Protein AF-A0A256W6Q4-F1 (afdb_monomer_lite)

Structure (mmCIF, N/CA/C/O backbone):
data_AF-A0A256W6Q4-F1
#
_entry.id   AF-A0A256W6Q4-F1
#
loop_
_atom_site.group_PDB
_atom_site.id
_atom_site.type_symbol
_atom_site.label_atom_id
_atom_site.label_alt_id
_atom_site.label_comp_id
_atom_site.label_asym_id
_atom_site.label_entity_id
_atom_site.label_seq_id
_atom_site.pdbx_PDB_ins_code
_atom_site.Cartn_x
_atom_site.Cartn_y
_atom_site.Cartn_z
_atom_site.occupancy
_atom_site.B_iso_or_equiv
_atom_site.auth_seq_id
_atom_site.auth_comp_id
_atom_site.auth_asym_id
_atom_site.auth_atom_id
_atom_site.pdbx_PDB_model_num
ATOM 1 N N . MET A 1 1 ? 0.630 -28.861 -7.690 1.00 37.53 1 MET A N 1
ATOM 2 C CA . MET A 1 1 ? 0.634 -28.560 -9.133 1.00 37.53 1 MET A CA 1
ATOM 3 C C . MET A 1 1 ? 1.502 -27.329 -9.282 1.00 37.53 1 MET A C 1
ATOM 5 O O . MET A 1 1 ? 1.077 -26.251 -8.895 1.00 37.53 1 MET A O 1
ATOM 9 N N . GLN A 1 2 ? 2.770 -27.535 -9.624 1.00 38.78 2 GLN A N 1
ATOM 10 C CA . GLN A 1 2 ? 3.720 -26.453 -9.852 1.00 38.78 2 GLN A CA 1
ATOM 11 C C . GLN A 1 2 ? 3.328 -25.878 -11.214 1.00 38.78 2 GLN A C 1
ATOM 13 O O . GLN A 1 2 ? 3.394 -26.596 -12.206 1.00 38.78 2 GLN A O 1
ATOM 18 N N . LEU A 1 3 ? 2.742 -24.679 -11.232 1.00 41.62 3 LEU A N 1
ATOM 19 C CA . LEU A 1 3 ? 2.486 -23.980 -12.487 1.00 41.62 3 LEU A CA 1
ATOM 20 C C . LEU A 1 3 ? 3.856 -23.676 -13.092 1.00 41.62 3 LEU A C 1
ATOM 22 O O . LEU A 1 3 ? 4.603 -22.880 -12.527 1.00 41.62 3 LEU A O 1
ATOM 26 N N . GLU A 1 4 ? 4.200 -24.356 -14.183 1.00 45.88 4 GLU A N 1
ATOM 27 C CA . GLU A 1 4 ? 5.275 -23.905 -15.060 1.00 45.88 4 GLU A CA 1
ATOM 28 C C . GLU A 1 4 ? 4.905 -22.492 -15.527 1.00 45.88 4 GLU A C 1
ATOM 30 O O . GLU A 1 4 ? 3.799 -22.258 -16.027 1.00 45.88 4 GLU A O 1
ATOM 35 N N . LEU A 1 5 ? 5.789 -21.531 -15.252 1.00 54.66 5 LEU A N 1
ATOM 36 C CA . LEU A 1 5 ? 5.683 -20.187 -15.808 1.00 54.66 5 LEU A CA 1
ATOM 37 C C . LEU A 1 5 ? 5.733 -20.320 -17.339 1.00 54.66 5 LEU A C 1
ATOM 39 O O . LEU A 1 5 ? 6.483 -21.159 -17.833 1.00 54.66 5 LEU A O 1
ATOM 43 N N . PRO A 1 6 ? 4.941 -19.550 -18.099 1.00 55.56 6 PRO A N 1
ATOM 44 C CA . PRO A 1 6 ? 5.004 -19.609 -19.554 1.00 55.56 6 PRO A CA 1
ATOM 45 C C . PRO A 1 6 ? 6.428 -19.271 -20.025 1.00 55.56 6 PRO A C 1
ATOM 47 O O . PRO A 1 6 ? 6.973 -18.249 -19.615 1.00 55.56 6 PRO A O 1
ATOM 50 N N . ASP A 1 7 ? 7.003 -20.111 -20.891 1.00 60.41 7 ASP A N 1
ATOM 51 C CA . ASP A 1 7 ? 8.391 -20.049 -21.399 1.00 60.41 7 ASP A CA 1
ATOM 52 C C . ASP A 1 7 ? 8.753 -18.764 -22.193 1.00 60.41 7 ASP A C 1
ATOM 54 O O . ASP A 1 7 ? 9.886 -18.611 -22.643 1.00 60.41 7 ASP A O 1
ATOM 58 N N . ASP A 1 8 ? 7.829 -17.809 -22.340 1.00 77.50 8 ASP A N 1
ATOM 59 C CA . ASP A 1 8 ? 7.952 -16.634 -23.218 1.00 77.50 8 ASP A CA 1
ATOM 60 C C . ASP A 1 8 ? 8.136 -15.301 -22.455 1.00 77.50 8 ASP A C 1
ATOM 62 O O . ASP A 1 8 ? 7.646 -14.253 -22.889 1.00 77.50 8 ASP A O 1
ATOM 66 N N . ARG A 1 9 ? 8.813 -15.300 -21.296 1.00 89.31 9 ARG A N 1
ATOM 67 C CA . ARG A 1 9 ? 9.057 -14.061 -20.525 1.00 89.31 9 ARG A CA 1
ATOM 68 C C . ARG A 1 9 ? 10.325 -13.324 -20.956 1.00 89.31 9 ARG A C 1
ATOM 70 O O . ARG A 1 9 ? 11.353 -13.930 -21.252 1.00 89.31 9 ARG A O 1
ATOM 77 N N . ILE A 1 10 ? 10.277 -11.990 -20.934 1.00 94.25 10 ILE A N 1
ATOM 78 C CA . ILE A 1 10 ? 11.461 -11.141 -21.139 1.00 94.25 10 ILE A CA 1
ATOM 79 C C . ILE A 1 10 ? 12.160 -10.939 -19.796 1.00 94.25 10 ILE A C 1
ATOM 81 O O . ILE A 1 10 ? 11.575 -10.383 -18.871 1.00 94.25 10 ILE A O 1
ATOM 85 N N . ILE A 1 11 ? 13.425 -11.338 -19.698 1.00 94.19 11 ILE A N 1
ATOM 86 C CA . ILE A 1 11 ? 14.182 -11.261 -18.446 1.00 94.19 11 ILE A CA 1
ATOM 87 C C . ILE A 1 11 ? 15.077 -10.016 -18.438 1.00 94.19 11 ILE A C 1
ATOM 89 O O . ILE A 1 11 ? 15.972 -9.869 -19.272 1.00 94.19 11 ILE A O 1
ATOM 93 N N . PHE A 1 12 ? 14.872 -9.154 -17.445 1.00 95.56 12 PHE A N 1
ATOM 94 C CA . PHE A 1 12 ? 15.748 -8.052 -17.067 1.00 95.56 12 PHE A CA 1
ATOM 95 C C . PHE A 1 12 ? 16.384 -8.375 -15.717 1.00 95.56 12 PHE A C 1
ATOM 97 O O . PHE A 1 12 ? 15.774 -8.216 -14.660 1.00 95.56 12 PHE A O 1
ATOM 104 N N . THR A 1 13 ? 17.619 -8.858 -15.751 1.00 93.00 13 THR A N 1
ATOM 105 C CA . THR A 1 13 ? 18.352 -9.225 -14.541 1.00 93.00 13 THR A CA 1
ATOM 106 C C . THR A 1 13 ? 19.850 -9.061 -14.754 1.00 93.00 13 THR A C 1
ATOM 108 O O . THR A 1 13 ? 20.311 -8.875 -15.884 1.00 93.00 13 THR A O 1
ATOM 111 N N . SER A 1 14 ? 20.622 -9.148 -13.678 1.00 87.56 14 SER A N 1
ATOM 112 C CA . SER A 1 14 ? 22.078 -9.196 -13.738 1.00 87.56 14 SER A CA 1
ATOM 113 C C . SER A 1 14 ? 22.606 -10.499 -13.145 1.00 87.56 14 SER A C 1
ATOM 115 O O . SER A 1 14 ? 22.128 -10.978 -12.120 1.00 87.56 14 SER A O 1
ATOM 117 N N . ILE A 1 15 ? 23.604 -11.079 -13.816 1.00 79.00 15 ILE A N 1
ATOM 118 C CA . ILE A 1 15 ? 24.309 -12.280 -13.343 1.00 79.00 15 ILE A CA 1
ATOM 119 C C . ILE A 1 15 ? 25.430 -11.873 -12.373 1.00 79.00 15 ILE A C 1
ATOM 121 O O . ILE A 1 15 ? 25.593 -12.496 -11.330 1.00 79.00 15 ILE A O 1
ATOM 125 N N . ASP A 1 16 ? 26.141 -10.779 -12.684 1.00 69.81 16 ASP A N 1
ATOM 126 C CA . ASP A 1 16 ? 27.283 -10.272 -11.921 1.00 69.81 16 ASP A CA 1
ATOM 127 C C . ASP A 1 16 ? 27.155 -8.757 -11.674 1.00 69.81 16 ASP A C 1
ATOM 129 O O . ASP A 1 16 ? 27.337 -7.939 -12.577 1.00 69.81 16 ASP A O 1
ATOM 133 N N . GLY A 1 17 ? 26.868 -8.372 -10.427 1.00 68.50 17 GLY A N 1
ATOM 134 C CA . GLY A 1 17 ? 26.772 -6.969 -9.996 1.00 68.50 17 GLY A CA 1
ATOM 135 C C . GLY A 1 17 ? 25.400 -6.322 -10.237 1.00 68.50 17 GLY A C 1
ATOM 136 O O . GLY A 1 17 ? 24.571 -6.878 -10.946 1.00 68.50 17 GLY A O 1
ATOM 137 N N . PRO A 1 18 ? 25.097 -5.177 -9.602 1.00 79.75 18 PRO A N 1
ATOM 138 C CA . PRO A 1 18 ? 23.789 -4.540 -9.729 1.00 79.75 18 PRO A CA 1
ATOM 139 C C . PRO A 1 18 ? 23.635 -3.787 -11.056 1.00 79.75 18 PRO A C 1
ATOM 141 O O . PRO A 1 18 ? 24.588 -3.189 -11.553 1.00 79.75 18 PRO A O 1
ATOM 144 N N . TRP A 1 19 ? 22.414 -3.759 -11.590 1.00 93.00 19 TRP A N 1
ATOM 145 C CA . TRP A 1 19 ? 22.022 -2.874 -12.691 1.00 93.00 19 TRP A CA 1
ATOM 146 C C . TRP A 1 19 ? 21.046 -1.791 -12.201 1.00 93.00 19 TRP A C 1
ATOM 148 O O . TRP A 1 19 ? 20.404 -1.947 -11.161 1.00 93.00 19 TRP A O 1
ATOM 158 N N . ASN A 1 20 ? 20.936 -0.684 -12.943 1.00 90.69 20 ASN A N 1
ATOM 159 C CA . ASN A 1 20 ? 20.223 0.532 -12.514 1.00 90.69 20 ASN A CA 1
ATOM 160 C C . ASN A 1 20 ? 18.725 0.558 -12.879 1.00 90.69 20 ASN A C 1
ATOM 162 O O . ASN A 1 20 ? 18.122 1.632 -12.939 1.00 90.69 20 ASN A O 1
ATOM 166 N N . GLY A 1 21 ? 18.112 -0.600 -13.119 1.00 95.00 21 GLY A N 1
ATOM 167 C CA . GLY A 1 21 ? 16.697 -0.679 -13.477 1.00 95.00 21 GLY A CA 1
ATOM 168 C C . GLY A 1 21 ? 16.366 -0.047 -14.836 1.00 95.00 21 GLY A C 1
ATOM 169 O O . GLY A 1 21 ? 17.238 0.343 -15.616 1.00 95.00 21 GLY A O 1
ATOM 170 N N . ILE A 1 22 ? 15.071 0.050 -15.119 1.00 96.62 22 ILE A N 1
ATOM 171 C CA . ILE A 1 22 ? 14.492 0.646 -16.324 1.00 96.62 22 ILE A CA 1
ATOM 172 C C . ILE A 1 22 ? 13.987 2.048 -15.979 1.00 96.62 22 ILE A C 1
ATOM 174 O O . ILE A 1 22 ? 13.337 2.254 -14.952 1.00 96.62 22 ILE A O 1
ATOM 178 N N . ARG A 1 23 ? 14.267 3.029 -16.840 1.00 94.38 23 ARG A N 1
ATOM 179 C CA . ARG A 1 23 ? 13.889 4.430 -16.624 1.00 94.38 23 ARG A CA 1
ATOM 180 C C . ARG A 1 23 ? 12.964 4.927 -17.731 1.00 94.38 23 ARG A C 1
ATOM 182 O O . ARG A 1 23 ? 13.352 4.962 -18.892 1.00 94.38 23 ARG A O 1
ATOM 189 N N . PHE A 1 24 ? 11.783 5.379 -17.328 1.00 94.31 24 PHE A N 1
ATOM 190 C CA . PHE A 1 24 ? 10.859 6.183 -18.120 1.00 94.31 24 PHE A CA 1
ATOM 191 C C . PHE A 1 24 ? 10.855 7.586 -17.527 1.00 94.31 24 PHE A C 1
ATOM 193 O O . PHE A 1 24 ? 10.133 7.870 -16.575 1.00 94.31 24 PHE A O 1
ATOM 200 N N . ASP A 1 25 ? 11.723 8.448 -18.037 1.00 90.50 25 ASP A N 1
ATOM 201 C CA . ASP A 1 25 ? 11.854 9.814 -17.546 1.00 90.50 25 ASP A CA 1
ATOM 202 C C . ASP A 1 25 ? 11.746 10.775 -18.710 1.00 90.50 25 ASP A C 1
ATOM 204 O O . ASP A 1 25 ? 12.436 10.625 -19.720 1.00 90.50 25 ASP A O 1
ATOM 208 N N . PHE A 1 26 ? 10.837 11.726 -18.571 1.00 83.19 26 PHE A N 1
ATOM 209 C CA . PHE A 1 26 ? 10.496 12.626 -19.641 1.00 83.19 26 PHE A CA 1
ATOM 210 C C . PHE A 1 26 ? 10.529 14.086 -19.180 1.00 83.19 26 PHE A C 1
ATOM 212 O O . PHE A 1 26 ? 9.557 14.630 -18.660 1.00 83.19 26 PHE A O 1
ATOM 219 N N . SER A 1 27 ? 11.662 14.749 -19.407 1.00 71.75 27 SER A N 1
ATOM 220 C CA . SER A 1 27 ? 11.865 16.171 -19.093 1.00 71.75 27 SER A CA 1
ATOM 221 C C . SER A 1 27 ? 11.989 17.077 -20.326 1.00 71.7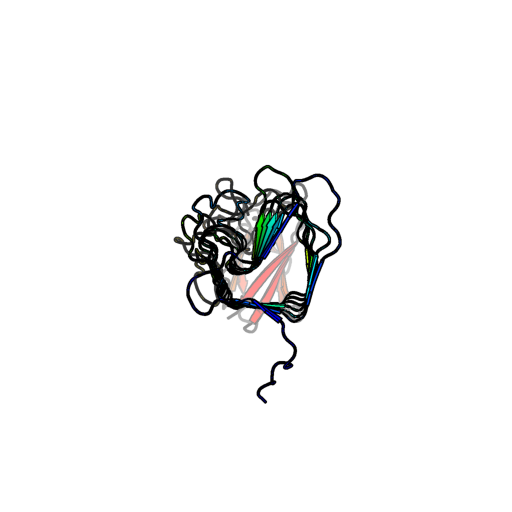5 27 SER A C 1
ATOM 223 O O . SER A 1 27 ? 12.115 18.292 -20.182 1.00 71.75 27 SER A O 1
ATOM 225 N N . ASP A 1 28 ? 11.923 16.515 -21.538 1.00 67.88 28 ASP A N 1
ATOM 226 C CA . ASP A 1 28 ? 12.601 17.106 -22.705 1.00 67.88 28 ASP A CA 1
ATOM 227 C C . ASP A 1 28 ? 11.638 17.717 -23.749 1.00 67.88 28 ASP A C 1
ATOM 229 O O . ASP A 1 28 ? 12.058 18.174 -24.810 1.00 67.88 28 ASP A O 1
ATOM 233 N N . GLY A 1 29 ? 10.329 17.755 -23.469 1.00 66.38 29 GLY A N 1
ATOM 234 C CA . GLY A 1 29 ? 9.344 18.534 -24.239 1.00 66.38 29 GLY A CA 1
ATOM 235 C C . GLY A 1 29 ? 8.779 17.910 -25.530 1.00 66.38 29 GLY A C 1
ATOM 236 O O . GLY A 1 29 ? 7.837 18.467 -26.090 1.00 66.38 29 GLY A O 1
ATOM 237 N N . VAL A 1 30 ? 9.267 16.749 -25.987 1.00 68.19 30 VAL A N 1
ATOM 238 C CA . VAL A 1 30 ? 8.636 15.935 -27.056 1.00 68.19 30 VAL A CA 1
ATOM 239 C C . VAL A 1 30 ? 7.707 14.850 -26.486 1.00 68.19 30 VAL A C 1
ATOM 241 O O . VAL A 1 30 ? 8.232 13.896 -25.933 1.00 68.19 30 VAL A O 1
ATOM 244 N N . PRO A 1 31 ? 6.370 14.913 -26.634 1.00 67.88 31 PRO A N 1
ATOM 245 C CA . PRO A 1 31 ? 5.452 13.973 -25.982 1.00 67.88 31 PRO A CA 1
ATOM 246 C C . PRO A 1 31 ? 5.887 12.505 -26.142 1.00 67.88 31 PRO A C 1
ATOM 248 O O . PRO A 1 31 ? 6.130 12.077 -27.276 1.00 67.88 31 PRO A O 1
ATOM 251 N N . PRO A 1 32 ? 6.019 11.742 -25.042 1.00 72.75 32 PRO A N 1
ATOM 252 C CA . PRO A 1 32 ? 6.477 10.366 -25.121 1.00 72.75 32 PRO A CA 1
ATOM 253 C C . PRO A 1 32 ? 5.491 9.505 -25.912 1.00 72.75 32 PRO A C 1
ATOM 255 O O . PRO A 1 32 ? 4.283 9.732 -25.882 1.00 72.75 32 PRO A O 1
ATOM 258 N N . THR A 1 33 ? 6.001 8.489 -26.605 1.00 82.62 33 THR A N 1
ATOM 259 C CA . THR A 1 33 ? 5.145 7.461 -27.201 1.00 82.62 33 THR A CA 1
ATOM 260 C C . THR A 1 33 ? 4.745 6.432 -26.145 1.00 82.62 33 THR A C 1
ATOM 262 O O . THR A 1 33 ? 5.582 6.095 -25.298 1.00 82.62 33 THR A O 1
ATOM 265 N N . PRO A 1 34 ? 3.526 5.868 -26.223 1.00 91.75 34 PRO A N 1
ATOM 266 C CA . PRO A 1 34 ? 3.103 4.811 -25.317 1.00 91.75 34 PRO A CA 1
ATOM 267 C C . PRO A 1 34 ? 4.095 3.647 -25.266 1.00 91.75 34 PRO A C 1
ATOM 269 O O . PRO A 1 34 ? 4.669 3.264 -26.288 1.00 91.75 34 PRO A O 1
ATOM 272 N N . SER A 1 35 ? 4.300 3.094 -24.075 1.00 94.38 35 SER A N 1
ATOM 273 C CA . SER A 1 35 ? 5.231 1.994 -23.817 1.00 94.38 35 SER A CA 1
ATOM 274 C C . SER A 1 35 ? 4.554 0.889 -23.015 1.00 94.38 35 SER A C 1
ATOM 276 O O . SER A 1 35 ? 3.709 1.164 -22.167 1.00 94.38 35 SER A O 1
ATOM 278 N N . ASN A 1 36 ? 4.945 -0.362 -23.264 1.00 95.69 36 ASN A N 1
ATOM 279 C CA . ASN A 1 36 ? 4.365 -1.530 -22.605 1.00 95.69 36 ASN A CA 1
ATOM 280 C C . ASN A 1 36 ? 5.474 -2.442 -22.078 1.00 95.69 36 ASN A C 1
ATOM 282 O O . ASN A 1 36 ? 6.384 -2.809 -22.822 1.00 95.69 36 ASN A O 1
ATOM 286 N N . LEU A 1 37 ? 5.361 -2.841 -20.816 1.00 97.31 37 LEU A N 1
ATOM 287 C CA . LEU A 1 37 ? 6.131 -3.917 -20.204 1.00 97.31 37 LEU A CA 1
ATOM 288 C C . LEU A 1 37 ? 5.154 -5.032 -19.844 1.00 97.31 37 LEU A C 1
ATOM 290 O O . LEU A 1 37 ? 4.467 -4.938 -18.827 1.00 97.31 37 LEU A O 1
ATOM 294 N N . HIS A 1 38 ? 5.069 -6.048 -20.705 1.00 96.38 38 HIS A N 1
ATOM 295 C CA . HIS A 1 38 ? 4.198 -7.206 -20.521 1.00 96.38 38 HIS A CA 1
ATOM 296 C C . HIS A 1 38 ? 5.017 -8.492 -20.450 1.00 96.38 38 HIS A C 1
ATOM 298 O O . HIS A 1 38 ? 5.926 -8.670 -21.258 1.00 96.38 38 HIS A O 1
ATOM 304 N N . TYR A 1 39 ? 4.662 -9.393 -19.529 1.00 96.25 39 TYR A N 1
ATOM 305 C CA . TYR A 1 39 ? 5.334 -10.688 -19.353 1.00 96.25 39 TYR A CA 1
ATOM 306 C C . TYR A 1 39 ? 6.848 -10.569 -19.106 1.00 96.25 39 TYR A C 1
ATOM 308 O O . TYR A 1 39 ? 7.634 -11.358 -19.627 1.00 96.25 39 TYR A O 1
ATOM 316 N N . CYS A 1 40 ? 7.267 -9.589 -18.303 1.00 97.19 40 CYS A N 1
ATOM 317 C CA . CYS A 1 40 ? 8.674 -9.404 -17.950 1.00 97.19 40 CYS A CA 1
ATOM 318 C C . CYS A 1 40 ? 8.997 -9.958 -16.556 1.00 97.19 40 CYS A C 1
ATOM 320 O O . CYS A 1 40 ? 8.207 -9.775 -15.630 1.00 97.19 40 CYS A O 1
ATOM 322 N N . ASP A 1 41 ? 10.194 -10.519 -16.403 1.00 96.75 41 ASP A N 1
ATOM 323 C CA . ASP A 1 41 ? 10.836 -10.773 -15.110 1.00 96.75 41 ASP A CA 1
ATOM 324 C C . ASP A 1 41 ? 11.867 -9.678 -14.868 1.00 96.75 41 ASP A C 1
ATOM 326 O O . ASP A 1 41 ? 12.792 -9.518 -15.664 1.00 96.75 41 ASP A O 1
ATOM 330 N N . ILE A 1 42 ? 11.707 -8.896 -13.803 1.00 97.75 42 ILE A N 1
ATOM 331 C CA . ILE A 1 42 ? 12.578 -7.755 -13.508 1.00 97.75 42 ILE A CA 1
ATOM 332 C C . ILE A 1 42 ? 13.140 -7.914 -12.102 1.00 97.75 42 ILE A C 1
ATOM 334 O O . ILE A 1 42 ? 12.423 -7.743 -11.112 1.00 97.75 42 ILE A O 1
ATOM 338 N N . SER A 1 43 ? 14.427 -8.243 -12.017 1.00 96.56 43 SER A N 1
ATOM 339 C CA . SER A 1 43 ? 15.052 -8.586 -10.743 1.00 96.56 43 SER A CA 1
ATOM 340 C C . SER A 1 43 ? 16.504 -8.159 -10.610 1.00 96.56 43 SER A C 1
ATOM 342 O O . SER A 1 43 ? 17.177 -7.832 -11.590 1.00 96.56 43 SER A O 1
ATOM 344 N N . ASN A 1 44 ? 17.005 -8.197 -9.374 1.00 95.56 44 ASN A N 1
ATOM 345 C CA . ASN A 1 44 ? 18.405 -7.952 -9.021 1.00 95.56 44 ASN A CA 1
ATOM 346 C C . ASN A 1 44 ? 18.942 -6.558 -9.388 1.00 95.56 44 ASN A C 1
ATOM 348 O O . ASN A 1 44 ? 20.160 -6.351 -9.440 1.00 95.56 44 ASN A O 1
ATOM 352 N N . SER A 1 45 ? 18.071 -5.571 -9.602 1.00 96.06 45 SER A N 1
ATOM 353 C CA . SER A 1 45 ? 18.520 -4.187 -9.739 1.00 96.06 45 SER A CA 1
ATOM 354 C C . SER A 1 45 ? 18.800 -3.577 -8.364 1.00 96.06 45 SER A C 1
ATOM 356 O O . SER A 1 45 ? 18.099 -3.849 -7.384 1.00 96.06 45 SER A O 1
ATOM 358 N N . LYS A 1 46 ? 19.850 -2.753 -8.255 1.00 94.56 46 LYS A N 1
ATOM 359 C CA . LYS A 1 46 ? 20.192 -2.094 -6.983 1.00 94.56 46 LYS A CA 1
ATOM 360 C C . LYS A 1 46 ? 20.634 -0.659 -7.207 1.00 94.56 46 LYS A C 1
ATOM 362 O O . LYS A 1 46 ? 21.630 -0.405 -7.879 1.00 94.56 46 LYS A O 1
ATOM 367 N N . LYS A 1 47 ? 19.912 0.265 -6.580 1.00 94.19 47 LYS A N 1
ATOM 368 C CA . LYS A 1 47 ? 20.143 1.708 -6.620 1.00 94.19 47 LYS A CA 1
ATOM 369 C C . LYS A 1 47 ? 20.582 2.217 -5.256 1.00 94.19 47 LYS A C 1
ATOM 371 O O . LYS A 1 47 ? 19.812 2.188 -4.295 1.00 94.19 47 LYS A O 1
ATOM 376 N N . TYR A 1 48 ? 21.821 2.694 -5.185 1.00 91.75 48 TYR A N 1
ATOM 377 C CA . TYR A 1 48 ? 22.463 3.153 -3.948 1.00 91.75 48 TYR A CA 1
ATOM 378 C C . TYR A 1 48 ? 22.657 4.674 -3.877 1.00 91.75 48 TYR A C 1
ATOM 380 O O . TYR A 1 48 ? 23.431 5.152 -3.048 1.00 91.75 48 TYR A O 1
ATOM 388 N N . GLY A 1 49 ? 21.977 5.444 -4.734 1.00 87.50 49 GLY A N 1
ATOM 389 C CA . GLY A 1 49 ? 21.991 6.903 -4.663 1.00 87.50 49 GLY A CA 1
ATOM 390 C C . GLY A 1 49 ? 21.612 7.405 -3.267 1.00 87.50 49 GLY A C 1
ATOM 391 O O . GLY A 1 49 ? 20.733 6.855 -2.606 1.00 87.50 49 GLY A O 1
ATOM 392 N N . THR A 1 50 ? 22.291 8.454 -2.806 1.00 84.00 50 THR A N 1
ATOM 393 C CA . THR A 1 50 ? 22.169 8.966 -1.429 1.00 84.00 50 THR A CA 1
ATOM 394 C C . THR A 1 50 ? 21.085 10.030 -1.266 1.00 84.00 50 THR A C 1
ATOM 396 O O . THR A 1 50 ? 20.744 10.409 -0.144 1.00 84.00 50 THR A O 1
ATOM 399 N N . ASN A 1 51 ? 20.521 10.529 -2.368 1.00 84.31 51 ASN A N 1
ATOM 400 C CA . ASN A 1 51 ? 19.483 11.549 -2.343 1.00 84.31 51 ASN A CA 1
ATOM 401 C C . ASN A 1 51 ? 18.089 10.906 -2.226 1.00 84.31 51 ASN A C 1
ATOM 403 O O . ASN A 1 51 ? 17.307 10.856 -3.173 1.00 84.31 51 ASN A O 1
ATOM 407 N N . CYS A 1 52 ? 17.788 10.391 -1.035 1.00 76.88 52 CYS A N 1
ATOM 408 C CA . CYS A 1 52 ? 16.576 9.613 -0.757 1.00 76.88 52 CYS A CA 1
ATOM 409 C C . CYS A 1 52 ? 15.318 10.467 -0.503 1.00 76.88 52 CYS A C 1
ATOM 411 O O . CYS A 1 52 ? 14.223 9.924 -0.386 1.00 76.88 52 CYS A O 1
ATOM 413 N N . GLY A 1 53 ? 15.466 11.791 -0.370 1.00 71.94 53 GLY A N 1
ATOM 414 C CA . GLY A 1 53 ? 14.375 12.723 -0.052 1.00 71.94 53 GLY A CA 1
ATOM 415 C C . GLY A 1 53 ? 13.721 13.384 -1.268 1.00 71.94 53 GLY A C 1
ATOM 416 O O . GLY A 1 53 ? 12.874 14.259 -1.098 1.00 71.94 53 GLY A O 1
ATOM 417 N N . SER A 1 54 ? 14.128 13.018 -2.484 1.00 80.06 54 SER A N 1
ATOM 418 C CA . SER A 1 54 ? 13.621 13.615 -3.720 1.00 80.06 54 SER A CA 1
ATOM 419 C C . SER A 1 54 ? 13.396 12.561 -4.813 1.00 80.06 54 SER A C 1
ATOM 421 O O . SER A 1 54 ? 13.856 11.428 -4.659 1.00 80.06 54 SER A O 1
ATOM 423 N N . PRO A 1 55 ? 12.689 12.909 -5.907 1.00 82.44 55 PRO A N 1
ATOM 424 C CA . PRO A 1 55 ? 12.525 12.073 -7.101 1.00 82.44 55 PRO A CA 1
ATOM 425 C C . PRO A 1 55 ? 13.843 11.808 -7.858 1.00 82.44 55 PRO A C 1
ATOM 427 O O . PRO A 1 55 ? 13.994 12.216 -9.007 1.00 82.44 55 PRO A O 1
ATOM 430 N N . ASP A 1 56 ? 14.818 11.150 -7.237 1.00 90.38 56 ASP A N 1
ATOM 431 C CA . ASP A 1 56 ? 16.139 10.894 -7.821 1.00 90.38 56 ASP A CA 1
ATOM 432 C C . ASP A 1 56 ? 16.191 9.513 -8.512 1.00 90.38 56 ASP A C 1
ATOM 434 O O . ASP A 1 56 ? 15.981 8.492 -7.847 1.00 90.38 56 ASP A O 1
ATOM 438 N N . PRO A 1 57 ? 16.459 9.446 -9.833 1.00 91.81 57 PRO A N 1
ATOM 439 C CA . PRO A 1 57 ? 16.547 8.185 -10.572 1.00 91.81 57 PRO A CA 1
ATOM 440 C C . PRO A 1 57 ? 17.673 7.261 -10.105 1.00 91.81 57 PRO A C 1
ATOM 442 O O . PRO A 1 57 ? 17.562 6.055 -10.329 1.00 91.81 57 PRO A O 1
ATOM 445 N N . GLU A 1 58 ? 18.709 7.785 -9.444 1.00 92.75 58 GLU A N 1
ATOM 446 C CA . GLU A 1 58 ? 19.845 6.992 -8.950 1.00 92.75 58 GLU A CA 1
ATOM 447 C C . GLU A 1 58 ? 19.586 6.372 -7.570 1.00 92.75 58 GLU A C 1
ATOM 449 O O . GLU A 1 58 ? 20.306 5.466 -7.142 1.00 92.75 58 GLU A O 1
ATOM 454 N N . SER A 1 59 ? 18.558 6.843 -6.858 1.00 94.50 59 SER A N 1
ATOM 455 C CA . SER A 1 59 ? 18.175 6.332 -5.538 1.00 94.50 59 SER A CA 1
ATOM 456 C C . SER A 1 59 ? 16.819 5.629 -5.536 1.00 94.50 59 SER A C 1
ATOM 458 O O . SER A 1 59 ? 16.567 4.847 -4.628 1.00 94.50 59 SER A O 1
ATOM 460 N N . SER A 1 60 ? 15.948 5.874 -6.520 1.00 95.50 60 SER A N 1
ATOM 461 C CA . SER A 1 60 ? 14.535 5.468 -6.485 1.00 95.50 60 SER A CA 1
ATOM 462 C C . SER A 1 60 ? 14.119 4.588 -7.664 1.00 95.50 60 SER A C 1
ATOM 464 O O . SER A 1 60 ? 14.713 4.648 -8.741 1.00 95.50 60 SER A O 1
ATOM 466 N N . GLY A 1 61 ? 13.053 3.805 -7.479 1.00 96.44 61 GLY A N 1
ATOM 467 C CA . GLY A 1 61 ? 12.502 2.915 -8.499 1.00 96.44 61 GLY A CA 1
ATOM 468 C C . GLY A 1 61 ? 13.510 1.838 -8.845 1.00 96.44 61 GLY A C 1
ATOM 469 O O . GLY A 1 61 ? 14.111 1.910 -9.918 1.00 96.44 61 GLY A O 1
ATOM 470 N N . GLY A 1 62 ? 13.759 0.924 -7.901 1.00 96.06 62 GLY A N 1
ATOM 471 C CA . GLY A 1 62 ? 14.823 -0.072 -8.022 1.00 96.06 62 GLY A CA 1
ATOM 472 C C . GLY A 1 62 ? 14.733 -0.785 -9.362 1.00 96.06 62 GLY A C 1
ATOM 473 O O . GLY A 1 62 ? 15.661 -0.685 -10.164 1.00 96.06 62 GLY A O 1
ATOM 474 N N . ALA A 1 63 ? 13.599 -1.423 -9.652 1.00 97.81 63 ALA A N 1
ATOM 475 C CA . ALA A 1 63 ? 13.331 -2.026 -10.956 1.00 97.81 63 ALA A CA 1
ATOM 476 C C . ALA A 1 63 ? 12.912 -0.996 -12.007 1.00 97.81 63 ALA A C 1
ATOM 478 O O . ALA A 1 63 ? 13.451 -0.998 -13.110 1.00 97.81 63 ALA A O 1
ATOM 479 N N . ILE A 1 64 ? 11.934 -0.142 -11.694 1.00 98.50 64 ILE A N 1
ATOM 480 C CA . ILE A 1 64 ? 11.335 0.781 -12.662 1.00 98.50 64 ILE A CA 1
ATOM 481 C C . ILE A 1 64 ? 11.196 2.171 -12.044 1.00 98.50 64 ILE A C 1
ATOM 483 O O . ILE A 1 64 ? 10.524 2.364 -11.030 1.00 98.50 64 ILE A O 1
ATOM 487 N N . TYR A 1 65 ? 11.791 3.164 -12.695 1.00 97.50 65 TYR A N 1
ATOM 488 C CA . TYR A 1 65 ? 11.627 4.574 -12.362 1.00 97.50 65 TYR A CA 1
ATOM 489 C C . TYR A 1 65 ? 10.775 5.268 -13.422 1.00 97.50 65 TYR A C 1
ATOM 491 O O . TYR A 1 65 ? 11.082 5.179 -14.611 1.00 97.50 65 TYR A O 1
ATOM 499 N N . ILE A 1 66 ? 9.732 5.975 -12.987 1.00 96.69 66 ILE A N 1
ATOM 500 C CA . ILE A 1 66 ? 8.766 6.658 -13.848 1.00 96.69 66 ILE A CA 1
ATOM 501 C C . ILE A 1 66 ? 8.641 8.108 -13.383 1.00 96.69 66 ILE A C 1
ATOM 503 O O . ILE A 1 66 ? 8.247 8.365 -12.243 1.00 96.69 66 ILE A O 1
ATOM 507 N N . ARG A 1 67 ? 8.946 9.062 -14.262 1.00 94.00 67 ARG A N 1
ATOM 508 C CA . ARG A 1 67 ? 8.823 10.497 -13.995 1.00 94.00 67 ARG A CA 1
ATOM 509 C C . ARG A 1 67 ? 8.296 11.229 -15.218 1.00 94.00 67 ARG A C 1
ATOM 511 O O . ARG A 1 67 ? 8.801 11.029 -16.320 1.00 94.00 67 ARG A O 1
ATOM 518 N N . SER A 1 68 ? 7.304 12.096 -15.008 1.00 92.06 68 SER A N 1
ATOM 519 C CA . SER A 1 68 ? 6.656 12.872 -16.073 1.00 92.06 68 SER A CA 1
ATOM 520 C C . SER A 1 68 ? 6.174 12.014 -17.257 1.00 92.06 68 SER A C 1
ATOM 522 O O . SER A 1 68 ? 6.119 12.483 -18.393 1.00 92.06 68 SER A O 1
ATOM 524 N N . PHE A 1 69 ? 5.818 10.751 -17.003 1.00 93.31 69 PHE A N 1
ATOM 525 C CA . PHE A 1 69 ? 5.484 9.761 -18.024 1.00 93.31 69 PHE A CA 1
ATOM 526 C C . PHE A 1 69 ? 4.219 9.001 -17.614 1.00 93.31 69 PHE A C 1
ATOM 528 O O . PHE A 1 69 ? 4.216 8.246 -16.643 1.00 93.31 69 PHE A O 1
ATOM 535 N N . SER A 1 70 ? 3.120 9.216 -18.340 1.00 93.12 70 SER A N 1
ATOM 536 C CA . SER A 1 70 ? 1.822 8.600 -18.018 1.00 93.12 70 SER A CA 1
ATOM 537 C C . SER A 1 70 ? 1.454 7.414 -18.908 1.00 93.12 70 SER A C 1
ATOM 539 O O . SER A 1 70 ? 0.781 6.507 -18.429 1.00 93.12 70 SER A O 1
ATOM 541 N N . ASP A 1 71 ? 1.928 7.374 -20.154 1.00 93.00 71 ASP A N 1
ATOM 542 C CA . ASP A 1 71 ? 1.502 6.376 -21.145 1.00 93.00 71 ASP A CA 1
ATOM 543 C C . ASP A 1 71 ? 2.334 5.083 -21.058 1.00 93.00 71 ASP A C 1
ATOM 545 O O . ASP A 1 71 ? 2.924 4.630 -22.039 1.00 93.00 71 ASP A O 1
ATOM 549 N N . LEU A 1 72 ? 2.427 4.510 -19.854 1.00 96.50 72 LEU A N 1
ATOM 550 C CA . LEU A 1 72 ? 3.122 3.249 -19.581 1.00 96.50 72 LEU A CA 1
ATOM 551 C C . LEU A 1 72 ? 2.154 2.210 -19.013 1.00 96.50 72 LEU A C 1
ATOM 553 O O . LEU A 1 72 ? 1.532 2.439 -17.971 1.00 96.50 72 LEU A O 1
ATOM 557 N N . GLU A 1 73 ? 2.090 1.045 -19.654 1.00 98.31 73 GLU A N 1
ATOM 558 C CA . GLU A 1 73 ? 1.435 -0.146 -19.111 1.00 98.31 73 GLU A CA 1
ATOM 559 C C . GLU A 1 73 ? 2.478 -1.135 -18.578 1.00 98.31 73 GLU A C 1
ATOM 561 O O . GLU A 1 73 ? 3.410 -1.520 -19.282 1.00 98.31 73 GLU A O 1
ATOM 566 N N . ILE A 1 74 ? 2.315 -1.560 -17.326 1.00 98.69 74 ILE A N 1
ATOM 567 C CA . ILE A 1 74 ? 3.100 -2.619 -16.685 1.00 98.69 74 ILE A CA 1
ATOM 568 C C . ILE A 1 74 ? 2.113 -3.716 -16.308 1.00 98.69 74 ILE A C 1
ATOM 570 O O . ILE A 1 74 ? 1.299 -3.522 -15.395 1.00 98.69 74 ILE A O 1
ATOM 574 N N . ARG A 1 75 ? 2.134 -4.839 -17.034 1.00 98.19 75 ARG A N 1
ATOM 575 C CA . ARG A 1 75 ? 1.141 -5.904 -16.858 1.00 98.19 75 ARG A CA 1
ATOM 576 C C . ARG A 1 75 ? 1.741 -7.291 -16.880 1.00 98.19 75 ARG A C 1
ATOM 578 O O . ARG A 1 75 ? 2.581 -7.594 -17.714 1.00 98.19 75 ARG A O 1
ATOM 585 N N . GLU A 1 76 ? 1.238 -8.163 -16.012 1.00 97.88 76 GLU A N 1
ATOM 586 C CA . GLU A 1 76 ? 1.600 -9.590 -16.018 1.00 97.88 76 GLU A CA 1
ATOM 587 C C . GLU A 1 76 ? 3.126 -9.817 -15.898 1.00 97.88 76 GLU A C 1
ATOM 589 O O . GLU A 1 76 ? 3.678 -10.818 -16.360 1.00 97.88 76 GLU A O 1
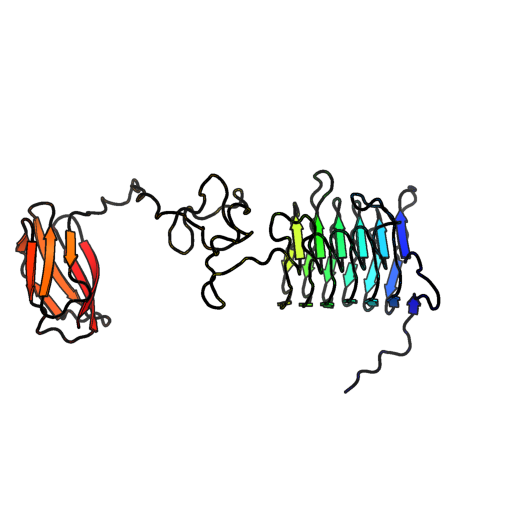ATOM 594 N N . CYS A 1 77 ? 3.812 -8.880 -15.239 1.00 98.44 77 CYS A N 1
ATOM 595 C CA . CYS A 1 77 ? 5.228 -8.947 -14.903 1.00 98.44 77 CYS A CA 1
ATOM 596 C C . CYS A 1 77 ? 5.437 -9.534 -13.505 1.00 98.44 77 CYS A C 1
ATOM 598 O O . CYS A 1 77 ? 4.549 -9.488 -12.647 1.00 98.44 77 CYS A O 1
ATOM 600 N N . ASP A 1 78 ? 6.633 -10.063 -13.280 1.00 98.25 78 ASP A N 1
ATOM 601 C CA . ASP A 1 78 ? 7.134 -10.434 -11.964 1.00 98.25 78 ASP A CA 1
ATOM 602 C C . ASP A 1 78 ? 8.339 -9.556 -11.615 1.00 98.25 78 ASP A C 1
ATOM 604 O O . ASP A 1 78 ? 9.321 -9.497 -12.353 1.00 98.25 78 ASP A O 1
ATOM 608 N N . ILE A 1 79 ? 8.219 -8.783 -10.538 1.00 98.75 79 ILE A N 1
ATOM 609 C CA . ILE A 1 79 ? 9.161 -7.722 -10.177 1.00 98.75 79 ILE A CA 1
ATOM 610 C C . ILE A 1 79 ? 9.641 -7.974 -8.753 1.00 98.75 79 ILE A C 1
ATOM 612 O O . ILE A 1 79 ? 8.909 -7.717 -7.787 1.00 98.75 79 ILE A O 1
ATOM 616 N N . PHE A 1 80 ? 10.870 -8.469 -8.621 1.00 98.19 80 PHE A N 1
ATOM 617 C CA . PHE A 1 80 ? 11.340 -9.014 -7.354 1.00 98.19 80 PHE A CA 1
ATOM 618 C C . PHE A 1 80 ? 12.825 -8.830 -7.069 1.00 98.19 80 PHE A C 1
ATOM 620 O O . PHE A 1 80 ? 13.632 -8.694 -7.980 1.00 98.19 80 PHE A O 1
ATOM 627 N N . GLU A 1 81 ? 13.192 -8.846 -5.785 1.00 97.31 81 GLU A N 1
ATOM 628 C CA . GLU A 1 81 ? 14.589 -8.732 -5.329 1.00 97.31 81 GLU A CA 1
ATOM 629 C C . GLU A 1 81 ? 15.298 -7.460 -5.821 1.00 97.31 81 GLU A C 1
ATOM 631 O O . GLU A 1 81 ? 16.515 -7.430 -6.025 1.00 97.31 81 GLU A O 1
ATOM 636 N N . ASN A 1 82 ? 14.536 -6.378 -5.994 1.00 98.00 82 ASN A N 1
ATOM 637 C CA . ASN A 1 82 ? 15.074 -5.079 -6.374 1.00 98.00 82 ASN A CA 1
ATOM 638 C C . ASN A 1 82 ? 15.253 -4.181 -5.153 1.00 98.00 82 ASN A C 1
ATOM 640 O O . ASN A 1 82 ? 14.500 -4.236 -4.176 1.00 98.00 82 ASN A O 1
ATOM 644 N N . VAL A 1 83 ? 16.280 -3.339 -5.214 1.00 96.94 83 VAL A N 1
ATOM 645 C CA . VAL A 1 83 ? 16.718 -2.506 -4.096 1.00 96.94 83 VAL A CA 1
ATOM 646 C C . VAL A 1 83 ? 16.815 -1.054 -4.539 1.00 96.94 83 VAL A C 1
ATOM 648 O O . VAL A 1 83 ? 17.483 -0.732 -5.521 1.00 96.94 83 VAL A O 1
ATOM 651 N N . ALA A 1 84 ? 16.221 -0.157 -3.759 1.00 96.56 84 ALA A N 1
ATOM 652 C CA . ALA A 1 84 ? 16.373 1.284 -3.904 1.00 96.56 84 ALA A CA 1
ATOM 653 C C . ALA A 1 84 ? 16.635 1.911 -2.530 1.00 96.56 84 ALA A C 1
ATOM 655 O O . ALA A 1 84 ? 15.850 1.722 -1.610 1.00 96.56 84 ALA A O 1
ATOM 656 N N . MET A 1 85 ? 17.717 2.666 -2.342 1.00 94.69 85 MET A N 1
ATOM 657 C CA . MET A 1 85 ? 17.949 3.361 -1.059 1.00 94.69 85 MET A CA 1
ATOM 658 C C . MET A 1 85 ? 16.994 4.546 -0.843 1.00 94.69 85 MET A C 1
ATOM 660 O O . MET A 1 85 ? 16.794 4.999 0.282 1.00 94.69 85 MET A O 1
ATOM 664 N N . GLY A 1 86 ? 16.397 5.049 -1.919 1.00 94.56 86 GLY A N 1
ATOM 665 C CA . GLY A 1 86 ? 15.338 6.044 -1.928 1.00 94.56 86 GLY A CA 1
ATOM 666 C C . GLY A 1 86 ? 13.948 5.413 -1.897 1.00 94.56 86 GLY A C 1
ATOM 667 O O . GLY A 1 86 ? 13.632 4.553 -1.076 1.00 94.56 86 GLY A O 1
ATOM 668 N N . HIS A 1 87 ? 13.076 5.905 -2.768 1.00 94.56 87 HIS A N 1
ATOM 669 C CA . HIS A 1 87 ? 11.659 5.557 -2.813 1.00 94.56 87 HIS A CA 1
ATOM 670 C C . HIS A 1 87 ? 11.368 4.454 -3.834 1.00 94.56 87 HIS A C 1
ATOM 672 O O . HIS A 1 87 ? 11.953 4.461 -4.912 1.00 94.56 87 HIS A O 1
ATOM 678 N N . GLY A 1 88 ? 10.387 3.588 -3.563 1.00 96.56 88 GLY A N 1
ATOM 679 C CA . GLY A 1 88 ? 9.933 2.598 -4.546 1.00 96.56 88 GLY A CA 1
ATOM 680 C C . 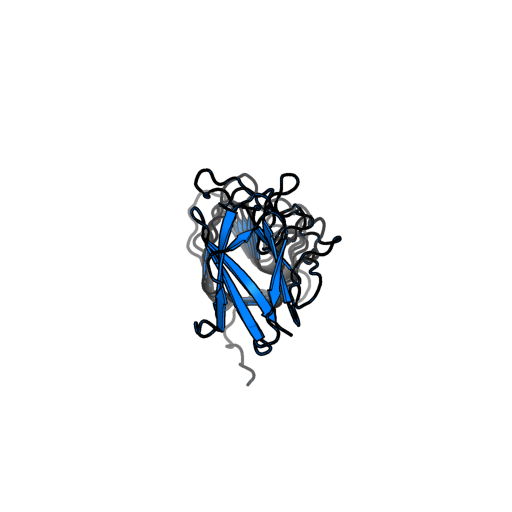GLY A 1 88 ? 10.985 1.520 -4.790 1.00 96.56 88 GLY A C 1
ATOM 681 O O . GLY A 1 88 ? 11.726 1.602 -5.769 1.00 96.56 88 GLY A O 1
ATOM 682 N N . GLY A 1 89 ? 11.067 0.520 -3.912 1.00 97.00 89 GLY A N 1
ATOM 683 C CA . GLY A 1 89 ? 12.051 -0.563 -4.036 1.00 97.00 89 GLY A CA 1
ATOM 684 C C . GLY A 1 89 ? 11.892 -1.331 -5.346 1.00 97.00 89 GLY A C 1
ATOM 685 O O . GLY A 1 89 ? 12.880 -1.626 -6.010 1.00 97.00 89 GLY A O 1
ATOM 686 N N . ALA A 1 90 ? 10.650 -1.541 -5.788 1.00 98.44 90 ALA A N 1
ATOM 687 C CA . ALA A 1 90 ? 10.354 -2.040 -7.125 1.00 98.44 90 ALA A CA 1
ATOM 688 C C . ALA A 1 90 ? 10.106 -0.879 -8.099 1.00 98.44 90 ALA A C 1
ATOM 690 O O . ALA A 1 90 ? 10.874 -0.660 -9.034 1.00 98.44 90 ALA A O 1
ATOM 691 N N . ILE A 1 91 ? 9.039 -0.113 -7.871 1.00 98.75 91 ILE A N 1
ATOM 692 C CA . ILE A 1 91 ? 8.547 0.899 -8.809 1.00 98.75 91 ILE A CA 1
ATOM 693 C C . ILE A 1 91 ? 8.436 2.253 -8.104 1.00 98.75 91 ILE A C 1
ATOM 695 O O . ILE A 1 91 ? 7.855 2.362 -7.023 1.00 98.75 91 ILE A O 1
ATOM 699 N N . ALA A 1 92 ? 8.933 3.310 -8.740 1.00 97.62 92 ALA A N 1
ATOM 700 C CA . ALA A 1 92 ? 8.724 4.687 -8.301 1.00 97.62 92 ALA A CA 1
ATOM 701 C C . ALA A 1 92 ? 8.001 5.501 -9.379 1.00 97.62 92 ALA A C 1
ATOM 703 O O . ALA A 1 92 ? 8.403 5.479 -10.540 1.00 97.62 92 ALA A O 1
ATOM 704 N N . VAL A 1 93 ? 6.946 6.219 -8.984 1.00 96.94 93 VAL A N 1
ATOM 705 C CA . VAL A 1 93 ? 6.075 7.016 -9.860 1.00 96.94 93 VAL A CA 1
ATOM 706 C C . VAL A 1 93 ? 6.047 8.464 -9.380 1.00 96.94 93 VAL A C 1
ATOM 708 O O . VAL A 1 93 ? 5.519 8.759 -8.303 1.00 96.94 93 VAL A O 1
ATOM 711 N N . PHE A 1 94 ? 6.598 9.368 -10.189 1.00 94.00 94 PHE A N 1
ATOM 712 C CA . PHE A 1 94 ? 6.837 10.763 -9.828 1.00 94.00 94 PHE A CA 1
ATOM 713 C C . PHE A 1 94 ? 6.302 11.770 -10.843 1.00 94.00 94 PHE A C 1
ATOM 715 O O . PHE A 1 94 ? 6.169 11.482 -12.029 1.00 94.00 94 PHE A O 1
ATOM 722 N N . ASP A 1 95 ? 6.058 12.982 -10.346 1.00 91.19 95 ASP A N 1
ATOM 723 C CA . ASP A 1 95 ? 5.791 14.204 -11.108 1.00 91.19 95 ASP A CA 1
ATOM 724 C C . ASP A 1 95 ? 4.726 14.034 -12.205 1.00 91.19 95 ASP A C 1
ATOM 726 O O . ASP A 1 95 ? 5.029 14.013 -13.393 1.00 91.19 95 ASP A O 1
ATOM 730 N N . ASN A 1 96 ? 3.453 13.960 -11.803 1.00 91.19 96 ASN A N 1
ATOM 731 C CA . ASN A 1 96 ? 2.294 13.845 -12.704 1.00 91.19 96 ASN A CA 1
ATOM 732 C C . ASN A 1 96 ? 2.314 12.596 -13.610 1.00 91.19 96 ASN A C 1
ATOM 734 O O . ASN A 1 96 ? 1.811 12.633 -14.735 1.00 91.19 96 ASN A O 1
ATOM 738 N N . SER A 1 97 ? 2.862 11.482 -13.123 1.00 93.81 97 SER A N 1
ATOM 739 C CA . SER A 1 97 ? 2.874 10.211 -13.855 1.00 93.81 97 SER A CA 1
ATOM 740 C C . SER A 1 97 ? 1.675 9.341 -13.482 1.00 93.81 97 SER A C 1
ATOM 742 O O . SER A 1 97 ? 1.360 9.162 -12.304 1.00 93.81 97 SER A O 1
ATOM 744 N N . ASN A 1 98 ? 1.002 8.778 -14.486 1.00 95.62 98 ASN A N 1
ATOM 745 C CA . ASN A 1 98 ? -0.225 7.997 -14.303 1.00 95.62 98 ASN A CA 1
ATOM 746 C C . ASN A 1 98 ? -0.199 6.635 -15.029 1.00 95.62 98 ASN A C 1
ATOM 748 O O . ASN A 1 98 ? -1.146 6.335 -15.756 1.00 95.62 98 ASN A O 1
ATOM 752 N N . PRO A 1 99 ? 0.841 5.800 -14.834 1.00 97.81 99 PRO A N 1
ATOM 753 C CA . PRO A 1 99 ? 0.914 4.486 -15.466 1.00 97.81 99 PRO A CA 1
ATOM 754 C C . PRO A 1 99 ? -0.235 3.559 -15.037 1.00 97.81 99 PRO A C 1
ATOM 756 O O . PRO A 1 99 ? -0.823 3.700 -13.952 1.00 97.81 99 PRO A O 1
ATOM 759 N N . LEU A 1 100 ? -0.504 2.553 -15.869 1.00 98.62 100 LEU A N 1
ATOM 760 C CA . LEU A 1 100 ? -1.306 1.388 -15.506 1.00 98.62 100 LEU A CA 1
ATOM 761 C C . LEU A 1 100 ? -0.384 0.296 -14.957 1.00 98.62 100 LEU A C 1
ATOM 763 O O . LEU A 1 100 ? 0.494 -0.189 -15.663 1.00 98.62 100 LEU A O 1
ATOM 767 N N . ILE A 1 101 ? -0.612 -0.117 -13.713 1.00 98.81 101 ILE A N 1
ATOM 768 C CA . ILE A 1 101 ? 0.103 -1.218 -13.059 1.00 98.81 101 ILE A CA 1
ATOM 769 C C . ILE A 1 101 ? -0.931 -2.296 -12.755 1.00 98.81 101 ILE A C 1
ATOM 771 O O . ILE A 1 101 ? -1.727 -2.150 -11.821 1.00 98.81 101 ILE A O 1
ATOM 775 N N . GLU A 1 102 ? -0.980 -3.357 -13.557 1.00 98.81 102 GLU A N 1
ATOM 776 C CA . GLU A 1 102 ? -2.057 -4.344 -13.478 1.00 98.81 102 GLU A CA 1
ATOM 777 C C . GLU A 1 102 ? -1.586 -5.804 -13.519 1.00 98.81 102 GLU A C 1
ATOM 779 O O . GLU A 1 102 ? -0.786 -6.178 -14.363 1.00 98.81 102 GLU A O 1
ATOM 784 N N . LYS A 1 103 ? -2.142 -6.668 -12.656 1.00 98.62 103 LYS A N 1
ATOM 785 C CA . LYS A 1 103 ? -1.877 -8.126 -12.647 1.00 98.62 103 LYS A CA 1
ATOM 786 C C . LYS A 1 103 ? -0.397 -8.514 -12.523 1.00 98.62 103 LYS A C 1
ATOM 788 O O . LYS A 1 103 ? 0.015 -9.556 -13.022 1.00 98.62 103 LYS A O 1
ATOM 793 N N . ASN A 1 104 ? 0.405 -7.697 -11.853 1.00 98.81 104 ASN A N 1
ATOM 794 C CA . ASN A 1 104 ? 1.806 -8.006 -11.591 1.00 98.81 104 ASN A CA 1
ATOM 795 C C . ASN A 1 104 ? 1.973 -8.725 -10.250 1.00 98.81 104 ASN A C 1
ATOM 797 O O . ASN A 1 104 ? 1.193 -8.506 -9.315 1.00 98.81 104 ASN A O 1
ATOM 801 N N . ALA A 1 105 ? 3.031 -9.521 -10.140 1.00 98.75 105 ALA A N 1
ATOM 802 C CA . ALA A 1 105 ? 3.606 -9.910 -8.861 1.00 98.75 105 ALA A CA 1
ATOM 803 C C . ALA A 1 105 ? 4.738 -8.926 -8.524 1.00 98.75 105 ALA A C 1
ATOM 805 O O . ALA A 1 105 ? 5.625 -8.691 -9.337 1.00 98.75 105 ALA A O 1
ATOM 806 N N . ILE A 1 106 ? 4.666 -8.281 -7.358 1.00 98.88 106 ILE A N 1
ATOM 807 C CA . ILE A 1 106 ? 5.673 -7.322 -6.884 1.00 98.88 106 ILE A CA 1
ATOM 808 C C . ILE A 1 106 ? 6.085 -7.761 -5.487 1.00 98.88 106 ILE A C 1
ATOM 810 O O . ILE A 1 106 ? 5.308 -7.596 -4.539 1.00 98.88 106 ILE A O 1
ATOM 814 N N . HIS A 1 107 ? 7.265 -8.358 -5.344 1.00 98.75 107 HIS A N 1
ATOM 815 C CA . HIS A 1 107 ? 7.626 -8.994 -4.081 1.00 98.75 107 HIS A CA 1
ATOM 816 C C . HIS A 1 107 ? 9.106 -8.976 -3.732 1.00 98.75 107 HIS A C 1
ATOM 818 O O . HIS A 1 107 ? 9.953 -8.938 -4.609 1.00 98.75 107 HIS A O 1
ATOM 824 N N . ILE A 1 108 ? 9.431 -9.049 -2.438 1.00 98.50 108 ILE A N 1
ATOM 825 C CA . ILE A 1 108 ? 10.829 -9.108 -1.966 1.00 98.50 108 ILE A CA 1
ATOM 826 C C . ILE A 1 108 ? 11.634 -7.902 -2.492 1.00 98.50 108 ILE A C 1
ATOM 828 O O . ILE A 1 108 ? 12.807 -8.000 -2.830 1.00 98.50 108 ILE A O 1
ATOM 832 N N . ASN A 1 109 ? 10.993 -6.738 -2.616 1.00 98.69 109 ASN A N 1
ATOM 833 C CA . ASN A 1 109 ? 11.676 -5.498 -2.971 1.00 98.69 109 ASN A CA 1
ATOM 834 C C . ASN A 1 109 ? 11.906 -4.652 -1.720 1.00 98.69 109 ASN A C 1
ATOM 836 O O . ASN A 1 109 ? 11.087 -4.659 -0.797 1.00 98.69 109 ASN A O 1
ATOM 840 N N . TYR A 1 110 ? 13.010 -3.910 -1.709 1.00 97.75 110 TYR A N 1
ATOM 841 C CA . TYR A 1 110 ? 13.431 -3.115 -0.561 1.00 97.75 110 TYR A CA 1
ATOM 842 C C . TYR A 1 110 ? 13.601 -1.636 -0.912 1.00 97.75 110 TYR A C 1
ATOM 844 O O . TYR A 1 110 ? 14.306 -1.288 -1.866 1.00 97.75 110 TYR A O 1
ATOM 852 N N . ALA A 1 111 ? 13.003 -0.766 -0.094 1.00 96.12 111 ALA A N 1
ATOM 853 C CA . ALA A 1 111 ? 13.189 0.680 -0.142 1.00 96.12 111 ALA A CA 1
ATOM 854 C C . ALA A 1 111 ? 13.818 1.223 1.154 1.00 96.12 111 ALA A C 1
ATOM 856 O O . ALA A 1 111 ? 13.192 1.179 2.209 1.00 96.12 111 ALA A O 1
ATOM 857 N N . GLY A 1 112 ? 14.983 1.868 1.071 1.00 94.44 112 GLY A N 1
ATOM 858 C CA . GLY A 1 112 ? 15.592 2.595 2.201 1.00 94.44 112 GLY A CA 1
ATOM 859 C C . GLY A 1 112 ? 14.818 3.859 2.619 1.00 94.44 112 GLY A C 1
ATOM 860 O O . GLY A 1 112 ? 15.146 4.527 3.603 1.00 94.44 112 GLY A O 1
ATOM 861 N N . HIS A 1 113 ? 13.767 4.215 1.876 1.00 92.94 113 HIS A N 1
ATOM 862 C CA . HIS A 1 113 ? 12.831 5.270 2.235 1.00 92.94 113 HIS A CA 1
ATOM 863 C C . HIS A 1 113 ? 11.397 4.733 2.352 1.00 92.94 113 HIS A C 1
ATOM 865 O O . HIS A 1 113 ? 11.107 3.979 3.276 1.00 92.94 113 HIS A O 1
ATOM 871 N N . LYS A 1 114 ? 10.480 5.129 1.463 1.00 93.44 114 LYS A N 1
ATOM 872 C CA . LYS A 1 114 ? 9.057 4.748 1.522 1.00 93.44 114 LYS A CA 1
ATOM 873 C C . LYS A 1 114 ? 8.639 3.993 0.270 1.00 93.44 114 LYS A C 1
ATOM 875 O O . LYS A 1 114 ? 9.113 4.331 -0.819 1.00 93.44 114 LYS A O 1
ATOM 880 N N . GLY A 1 115 ? 7.711 3.050 0.416 1.00 95.44 115 GLY A N 1
ATOM 881 C CA . GLY A 1 115 ? 7.204 2.261 -0.707 1.00 95.44 115 GLY A CA 1
ATOM 882 C C . GLY A 1 115 ? 8.147 1.121 -1.064 1.00 95.44 115 GLY A C 1
ATOM 883 O O . GLY A 1 115 ? 8.852 1.230 -2.061 1.00 95.44 115 GLY A O 1
ATOM 884 N N . GLY A 1 116 ? 8.195 0.052 -0.267 1.00 97.06 116 GLY A N 1
ATOM 885 C CA . GLY A 1 116 ? 9.074 -1.096 -0.545 1.00 97.06 116 GLY A CA 1
ATOM 886 C C . GLY A 1 116 ? 8.771 -1.732 -1.901 1.00 97.06 116 GLY A C 1
ATOM 887 O O . GLY A 1 116 ? 9.667 -1.935 -2.713 1.00 97.06 116 GLY A O 1
ATOM 888 N N . GLY A 1 117 ? 7.489 -1.925 -2.209 1.00 98.31 117 GLY A N 1
ATOM 889 C CA . GLY A 1 117 ? 7.039 -2.281 -3.554 1.00 98.31 117 GLY A CA 1
ATOM 890 C C . GLY A 1 117 ? 6.932 -1.054 -4.461 1.00 98.31 117 GLY A C 1
ATOM 891 O O . GLY A 1 117 ? 7.675 -0.905 -5.427 1.00 98.31 117 GLY A O 1
ATOM 892 N N . LEU A 1 118 ? 5.998 -0.157 -4.150 1.00 98.44 118 LEU A N 1
ATOM 893 C CA . LEU A 1 118 ? 5.608 0.970 -4.993 1.00 98.44 118 LEU A CA 1
ATOM 894 C C . LEU A 1 118 ? 5.618 2.286 -4.209 1.00 98.44 118 LEU A C 1
ATOM 896 O O . LEU A 1 118 ? 5.071 2.372 -3.111 1.00 98.44 118 LEU A O 1
ATOM 900 N N . SER A 1 119 ? 6.163 3.341 -4.808 1.00 96.81 119 SER A N 1
ATOM 901 C CA . SER A 1 119 ? 6.075 4.709 -4.289 1.00 96.81 119 SER A CA 1
ATOM 902 C C . SER A 1 119 ? 5.422 5.643 -5.304 1.00 96.81 119 SER A C 1
ATOM 904 O O . SER A 1 119 ? 5.796 5.643 -6.474 1.00 96.81 119 SER A O 1
ATOM 906 N N . ILE A 1 120 ? 4.454 6.444 -4.854 1.00 96.19 120 ILE A N 1
ATOM 907 C CA . ILE A 1 120 ? 3.654 7.356 -5.682 1.00 96.19 120 ILE A CA 1
ATOM 908 C C . ILE A 1 120 ? 3.716 8.751 -5.073 1.00 96.19 120 ILE A C 1
ATOM 910 O O . ILE A 1 120 ? 3.204 8.980 -3.973 1.00 96.19 120 ILE A O 1
ATOM 914 N N . ILE A 1 121 ? 4.342 9.689 -5.780 1.00 92.31 121 ILE A N 1
ATOM 915 C CA . ILE A 1 121 ? 4.610 11.031 -5.254 1.00 92.31 121 ILE A CA 1
ATOM 916 C C . ILE A 1 121 ? 4.327 12.105 -6.320 1.00 92.31 121 ILE A C 1
ATOM 918 O O . ILE A 1 121 ? 4.332 11.834 -7.521 1.00 92.31 121 ILE A O 1
ATOM 922 N N . ASN A 1 122 ? 4.077 13.337 -5.863 1.00 89.94 122 ASN A N 1
ATOM 923 C CA . ASN A 1 122 ? 3.995 14.566 -6.665 1.00 89.94 122 ASN A CA 1
ATOM 924 C C . ASN A 1 122 ? 2.914 14.528 -7.752 1.00 89.94 122 ASN A C 1
ATOM 926 O O . ASN A 1 122 ? 3.211 14.449 -8.941 1.00 89.94 122 ASN A O 1
ATOM 930 N N . ALA A 1 123 ? 1.648 14.609 -7.329 1.00 90.88 123 ALA A N 1
ATOM 931 C CA . ALA A 1 123 ? 0.469 14.654 -8.207 1.00 90.88 123 ALA A CA 1
ATOM 932 C C . ALA A 1 123 ? 0.264 13.421 -9.110 1.00 90.88 123 ALA A C 1
ATOM 934 O O . ALA A 1 123 ? -0.615 13.415 -9.969 1.00 90.88 123 ALA A O 1
ATOM 935 N N . SER A 1 124 ? 1.029 12.355 -8.894 1.00 93.69 124 SER A N 1
ATOM 936 C CA . SER A 1 124 ? 0.883 11.097 -9.618 1.00 93.69 124 SER A CA 1
ATOM 937 C C . SER A 1 124 ? -0.372 10.347 -9.164 1.00 93.69 124 SER A C 1
ATOM 939 O O . SER A 1 124 ? -0.650 10.223 -7.968 1.00 93.69 124 SER A O 1
ATOM 941 N N . SER A 1 125 ? -1.153 9.849 -10.118 1.00 95.06 125 SER A N 1
ATOM 942 C CA . SER A 1 125 ? -2.423 9.155 -9.872 1.00 95.06 125 SER A CA 1
ATOM 943 C C . SER A 1 125 ? -2.549 7.882 -10.726 1.00 95.06 125 SER A C 1
ATOM 945 O O . SER A 1 125 ? -3.511 7.746 -11.485 1.00 95.06 125 SER A O 1
ATOM 947 N N . PRO A 1 126 ? -1.600 6.930 -10.615 1.00 97.56 126 PRO A N 1
ATOM 948 C CA . PRO A 1 126 ? -1.647 5.677 -11.363 1.00 97.56 126 PRO A CA 1
ATOM 949 C C . PRO A 1 126 ? -2.876 4.823 -11.024 1.00 97.56 126 PRO A C 1
ATOM 951 O O . PRO A 1 126 ? -3.487 4.930 -9.952 1.00 97.56 126 PRO A O 1
ATOM 954 N N . SER A 1 127 ? -3.198 3.916 -11.942 1.00 98.38 127 SER A N 1
ATOM 955 C CA . SER A 1 127 ? -4.195 2.864 -11.741 1.00 98.38 127 SER A CA 1
ATOM 956 C C . SER A 1 127 ? -3.491 1.566 -11.353 1.00 98.38 127 SER A C 1
ATOM 958 O O . SER A 1 127 ? -2.761 1.007 -12.164 1.00 98.38 127 SER A O 1
ATOM 960 N N . ILE A 1 128 ? -3.740 1.063 -10.142 1.00 98.75 128 ILE A N 1
ATOM 961 C CA . ILE A 1 128 ? -3.074 -0.118 -9.573 1.00 98.75 128 ILE A CA 1
ATOM 962 C C . ILE A 1 128 ? -4.122 -1.205 -9.350 1.00 98.75 128 ILE A C 1
ATOM 964 O O . ILE A 1 128 ? -4.927 -1.114 -8.418 1.00 98.75 128 ILE A O 1
ATOM 968 N N . LYS A 1 129 ? -4.157 -2.206 -10.233 1.00 98.81 129 LYS A N 1
ATOM 969 C CA . LYS A 1 129 ? -5.274 -3.157 -10.333 1.00 98.81 129 LYS A CA 1
ATOM 970 C C . LYS A 1 129 ? -4.847 -4.618 -10.293 1.00 98.81 129 LYS A C 1
ATOM 972 O O . LYS A 1 129 ? -4.004 -5.034 -11.075 1.00 98.81 129 LYS A O 1
ATOM 977 N N . GLY A 1 130 ? -5.480 -5.432 -9.453 1.00 98.50 130 GLY A N 1
ATOM 978 C CA . GLY A 1 130 ? -5.321 -6.890 -9.537 1.00 98.50 130 GLY A CA 1
ATOM 979 C C . GLY A 1 130 ? -3.894 -7.403 -9.313 1.00 98.50 130 GLY A C 1
ATOM 980 O O . GLY A 1 130 ? -3.579 -8.498 -9.764 1.00 98.50 130 GLY A O 1
ATOM 981 N N . ASN A 1 131 ? -3.013 -6.620 -8.687 1.00 98.88 131 ASN A N 1
ATOM 982 C CA . ASN A 1 131 ? -1.630 -7.011 -8.429 1.00 98.88 131 ASN A CA 1
ATOM 983 C C . ASN A 1 131 ? -1.524 -7.805 -7.122 1.00 98.88 131 ASN A C 1
ATOM 985 O O . ASN A 1 131 ? -2.340 -7.647 -6.208 1.00 98.88 131 ASN A O 1
ATOM 989 N N . ARG A 1 132 ? -0.458 -8.595 -7.001 1.00 98.75 132 ARG A N 1
ATOM 990 C CA . ARG A 1 132 ? -0.046 -9.239 -5.754 1.00 98.75 132 ARG A CA 1
ATOM 991 C C . ARG A 1 132 ? 1.219 -8.553 -5.238 1.00 98.75 132 ARG A C 1
ATOM 993 O O . ARG A 1 132 ? 2.285 -8.733 -5.814 1.00 98.75 132 ARG A O 1
ATOM 1000 N N . LEU A 1 133 ? 1.101 -7.780 -4.159 1.00 98.81 133 LEU A N 1
ATOM 1001 C CA . LEU A 1 133 ? 2.225 -7.101 -3.514 1.00 98.81 133 LEU A CA 1
ATOM 1002 C C . LEU A 1 133 ? 2.536 -7.770 -2.177 1.00 98.81 133 LEU A C 1
ATOM 1004 O O . LEU A 1 133 ? 1.742 -7.666 -1.238 1.00 98.81 133 LEU A O 1
ATOM 1008 N N . TYR A 1 134 ? 3.660 -8.475 -2.075 1.00 98.69 134 TYR A N 1
ATOM 1009 C CA . TYR A 1 134 ? 3.962 -9.237 -0.866 1.00 98.69 134 TYR A CA 1
ATOM 1010 C C . TYR A 1 134 ? 5.431 -9.282 -0.492 1.00 98.69 134 TYR A C 1
ATOM 1012 O O . TYR A 1 134 ? 6.290 -9.225 -1.356 1.00 98.69 134 TYR A O 1
ATOM 1020 N N . GLU A 1 135 ? 5.712 -9.400 0.807 1.00 98.38 135 GLU A N 1
ATOM 1021 C CA . GLU A 1 135 ? 7.085 -9.514 1.326 1.00 98.38 135 GLU A CA 1
ATOM 1022 C C . GLU A 1 135 ? 7.999 -8.364 0.859 1.00 98.38 135 GLU A C 1
ATOM 1024 O O . GLU A 1 135 ? 9.209 -8.521 0.772 1.00 98.38 135 GLU A O 1
ATOM 1029 N N . ASN A 1 136 ? 7.424 -7.198 0.542 1.00 98.69 136 ASN A N 1
ATOM 1030 C CA . ASN A 1 136 ? 8.189 -5.983 0.293 1.00 98.69 136 ASN A CA 1
ATOM 1031 C C . ASN A 1 136 ? 8.446 -5.252 1.610 1.00 98.69 136 ASN A C 1
ATOM 1033 O O . ASN A 1 136 ? 7.612 -5.268 2.523 1.00 98.69 136 ASN A O 1
ATOM 1037 N N . GLU A 1 137 ? 9.578 -4.565 1.672 1.00 97.88 137 GLU A N 1
ATOM 1038 C CA . GLU A 1 137 ? 10.055 -3.907 2.878 1.00 97.88 137 GLU A CA 1
ATOM 1039 C C . GLU A 1 137 ? 10.455 -2.458 2.599 1.00 97.88 137 GLU A C 1
ATOM 1041 O O . GLU A 1 137 ? 11.062 -2.133 1.578 1.00 97.88 137 GLU A O 1
ATOM 1046 N N . SER A 1 138 ? 10.113 -1.567 3.524 1.00 95.56 138 SER A N 1
ATOM 1047 C CA . SER A 1 138 ? 10.564 -0.175 3.505 1.00 95.56 138 SER A CA 1
ATOM 1048 C C . SER A 1 138 ? 11.184 0.218 4.837 1.00 95.56 138 SER A C 1
ATOM 1050 O O . SER A 1 138 ? 10.720 -0.238 5.875 1.00 95.56 138 SER A O 1
ATOM 1052 N N . ASP A 1 139 ? 12.110 1.162 4.868 1.00 93.62 139 ASP A N 1
ATOM 1053 C CA . ASP A 1 139 ? 12.604 1.665 6.151 1.00 93.62 139 ASP A CA 1
ATOM 1054 C C . ASP A 1 139 ? 11.628 2.630 6.833 1.00 93.62 139 ASP A C 1
ATOM 1056 O O . ASP A 1 139 ? 11.510 2.613 8.060 1.00 93.62 139 ASP A O 1
ATOM 1060 N N . LYS A 1 140 ? 10.913 3.450 6.047 1.00 90.94 140 LYS A N 1
ATOM 1061 C CA . LYS A 1 140 ? 10.130 4.601 6.529 1.00 90.94 140 LYS A CA 1
ATOM 1062 C C . LYS A 1 140 ? 8.631 4.560 6.208 1.00 90.94 140 LYS A C 1
ATOM 1064 O O . LYS A 1 140 ? 7.984 5.591 6.032 1.00 90.94 140 LYS A O 1
ATOM 1069 N N . GLY A 1 141 ? 8.073 3.364 6.075 1.00 91.38 141 GLY A N 1
ATOM 1070 C CA . GLY A 1 141 ? 6.638 3.144 5.905 1.00 91.38 141 GLY A CA 1
ATOM 1071 C C . GLY A 1 141 ? 6.161 2.925 4.470 1.00 91.38 141 GLY A C 1
ATOM 1072 O O . GLY A 1 141 ? 6.802 3.292 3.481 1.00 91.38 141 GLY A O 1
ATOM 1073 N N . GLY A 1 142 ? 4.972 2.326 4.373 1.00 93.88 142 GLY A N 1
ATOM 1074 C CA . GLY A 1 142 ? 4.422 1.847 3.111 1.00 93.88 142 GLY A CA 1
ATOM 1075 C C . GLY A 1 142 ? 5.230 0.669 2.581 1.00 93.88 142 GLY A C 1
ATOM 1076 O O . GLY A 1 142 ? 5.735 0.739 1.466 1.00 93.88 142 GLY A O 1
ATOM 1077 N N . GLY A 1 143 ? 5.375 -0.397 3.374 1.00 95.81 143 GLY A N 1
ATOM 1078 C CA . GLY A 1 143 ? 6.165 -1.572 2.984 1.00 95.81 143 GLY A CA 1
ATOM 1079 C C . GLY A 1 143 ? 5.773 -2.112 1.611 1.00 95.81 143 GLY A C 1
ATOM 1080 O O . GLY A 1 143 ? 6.636 -2.367 0.780 1.00 95.81 143 GLY A O 1
ATOM 1081 N N . ALA A 1 144 ? 4.476 -2.154 1.297 1.00 98.12 144 ALA A N 1
ATOM 1082 C CA . ALA A 1 144 ? 4.007 -2.425 -0.060 1.00 98.12 144 ALA A CA 1
ATOM 1083 C C . ALA A 1 144 ? 3.893 -1.143 -0.890 1.00 98.12 144 ALA A C 1
ATOM 1085 O O . ALA A 1 144 ? 4.526 -1.024 -1.934 1.00 98.12 144 ALA A O 1
ATOM 1086 N N . ILE A 1 145 ? 3.054 -0.200 -0.450 1.00 98.31 145 ILE A N 1
ATOM 1087 C CA . ILE A 1 145 ? 2.694 0.991 -1.225 1.00 98.31 145 ILE A CA 1
ATOM 1088 C C . ILE A 1 145 ? 2.827 2.233 -0.352 1.00 98.31 145 ILE A C 1
ATOM 1090 O O . ILE A 1 145 ? 2.211 2.338 0.707 1.00 98.31 145 ILE A O 1
ATOM 1094 N N . PHE A 1 146 ? 3.563 3.220 -0.842 1.00 95.75 146 PHE A N 1
ATOM 1095 C CA . PHE A 1 146 ? 3.542 4.571 -0.308 1.00 95.75 146 PHE A CA 1
ATOM 1096 C C . PHE A 1 146 ? 2.864 5.525 -1.288 1.00 95.75 146 PHE A C 1
ATOM 1098 O O . PHE A 1 146 ? 3.173 5.529 -2.480 1.00 95.75 146 PHE A O 1
ATOM 1105 N N . VAL A 1 147 ? 1.971 6.367 -0.772 1.00 94.62 147 VAL A N 1
ATOM 1106 C CA . VAL A 1 147 ? 1.358 7.470 -1.512 1.00 94.62 147 VAL A CA 1
ATOM 1107 C C . VAL A 1 147 ? 1.554 8.753 -0.727 1.00 94.62 147 VAL A C 1
ATOM 1109 O O . VAL A 1 147 ? 1.086 8.864 0.405 1.00 94.62 147 VAL A O 1
ATOM 1112 N N . GLY A 1 148 ? 2.215 9.734 -1.330 1.00 89.88 148 GLY A N 1
ATOM 1113 C CA . GLY A 1 148 ? 2.538 10.978 -0.647 1.00 89.88 148 GLY A CA 1
ATOM 1114 C C . GLY A 1 148 ? 2.780 12.154 -1.572 1.00 89.88 148 GLY A C 1
ATOM 1115 O O . GLY A 1 148 ? 2.558 12.095 -2.776 1.00 89.88 148 GLY A O 1
ATOM 1116 N N . THR A 1 149 ? 3.254 13.254 -0.998 1.00 79.25 149 THR A N 1
ATOM 1117 C CA . THR A 1 149 ? 3.625 14.461 -1.740 1.00 79.25 149 THR A CA 1
ATOM 1118 C C . THR A 1 149 ? 4.875 15.083 -1.140 1.00 79.25 149 THR A C 1
ATOM 1120 O O . THR A 1 149 ? 5.050 15.064 0.080 1.00 79.25 149 THR A O 1
ATOM 1123 N N . VAL A 1 150 ? 5.716 15.670 -1.990 1.00 63.84 150 VAL A N 1
ATOM 1124 C CA . VAL A 1 150 ? 6.785 16.583 -1.590 1.00 63.84 150 VAL A CA 1
ATOM 1125 C C . VAL A 1 150 ? 6.418 17.943 -2.193 1.00 63.84 150 VAL A C 1
ATOM 1127 O O . VAL A 1 150 ? 6.743 18.226 -3.338 1.00 63.84 150 VAL A O 1
ATOM 1130 N N . GLY A 1 151 ? 5.663 18.774 -1.460 1.00 63.66 151 GLY A N 1
ATOM 1131 C CA . GLY A 1 151 ? 5.317 20.136 -1.916 1.00 63.66 151 GLY A CA 1
ATOM 1132 C C . GLY A 1 151 ? 3.836 20.435 -2.190 1.00 63.66 151 GLY A C 1
ATOM 1133 O O . GLY A 1 151 ? 3.531 21.392 -2.892 1.00 63.66 151 GLY A O 1
ATOM 1134 N N . GLY A 1 152 ? 2.899 19.662 -1.629 1.00 64.56 152 GLY A N 1
ATOM 1135 C CA . GLY A 1 152 ? 1.492 20.079 -1.489 1.00 64.56 152 GLY A CA 1
ATOM 1136 C C . GLY A 1 152 ? 0.551 19.717 -2.643 1.00 64.56 152 GLY A C 1
ATOM 1137 O O . GLY A 1 152 ? -0.654 19.933 -2.528 1.00 64.56 152 GLY A O 1
ATOM 1138 N N . SER A 1 153 ? 1.049 19.111 -3.722 1.00 79.19 153 SER A N 1
ATOM 1139 C CA . SER A 1 153 ? 0.180 18.583 -4.783 1.00 79.19 153 SER A CA 1
ATOM 1140 C C . SER A 1 153 ? -0.353 17.200 -4.405 1.00 79.19 153 SER A C 1
ATOM 1142 O O . SER A 1 153 ? 0.434 16.299 -4.108 1.00 79.19 153 SER A O 1
ATOM 1144 N N . SER A 1 154 ? -1.677 17.025 -4.397 1.00 83.81 154 SER A N 1
ATOM 1145 C CA . SER A 1 154 ? -2.319 15.790 -3.929 1.00 83.81 154 SER A CA 1
ATOM 1146 C C . SER A 1 154 ? -2.293 14.676 -4.976 1.00 83.81 154 SER A C 1
ATOM 1148 O O . SER A 1 154 ? -2.734 14.884 -6.105 1.00 83.81 154 SER A O 1
ATOM 1150 N N . CYS A 1 155 ? -1.892 13.472 -4.575 1.00 91.19 155 CYS A N 1
ATOM 1151 C CA . CYS A 1 155 ? -2.034 12.251 -5.375 1.00 91.19 155 CYS A CA 1
ATOM 1152 C C . CYS A 1 155 ? -3.460 11.687 -5.255 1.00 91.19 155 CYS A C 1
ATOM 1154 O O . CYS A 1 155 ? -4.088 11.826 -4.200 1.00 91.19 155 CYS A O 1
ATOM 1156 N N . SER A 1 156 ? -3.976 11.012 -6.284 1.00 94.00 156 SER A N 1
ATOM 1157 C CA . SER A 1 156 ? -5.296 10.350 -6.244 1.00 94.00 156 SER A CA 1
ATOM 1158 C C . SER A 1 156 ? -5.308 8.979 -6.949 1.00 94.00 156 SER A C 1
ATOM 1160 O O . SER A 1 156 ? -6.150 8.760 -7.822 1.00 94.00 156 SER A O 1
ATOM 1162 N N . PRO A 1 157 ? -4.388 8.048 -6.622 1.00 96.19 157 PRO A N 1
ATOM 1163 C CA . PRO A 1 157 ? -4.353 6.741 -7.267 1.00 96.19 157 PRO A CA 1
ATOM 1164 C C . PRO A 1 157 ? -5.594 5.902 -6.942 1.00 96.19 157 PRO A C 1
ATOM 1166 O O . PRO A 1 157 ? -6.197 6.008 -5.867 1.00 96.19 157 PRO A O 1
ATOM 1169 N N . ASN A 1 158 ? -5.936 5.017 -7.875 1.00 97.25 158 ASN A N 1
ATOM 1170 C CA . ASN A 1 158 ? -6.957 3.994 -7.679 1.00 97.25 158 ASN A CA 1
ATOM 1171 C C . ASN A 1 158 ? -6.266 2.658 -7.400 1.00 97.25 158 ASN A C 1
ATOM 1173 O O . ASN A 1 158 ? -5.652 2.089 -8.300 1.00 97.25 158 ASN A O 1
ATOM 1177 N N . ILE A 1 159 ? -6.380 2.161 -6.170 1.00 98.38 159 ILE A N 1
ATOM 1178 C CA . ILE A 1 159 ? -5.820 0.885 -5.719 1.00 98.38 159 ILE A CA 1
ATOM 1179 C C . ILE A 1 159 ? -6.993 -0.092 -5.622 1.00 98.38 159 ILE A C 1
ATOM 1181 O O . ILE A 1 159 ? -7.808 0.011 -4.704 1.00 98.38 159 ILE A O 1
ATOM 1185 N N . ILE A 1 160 ? -7.140 -0.979 -6.607 1.00 98.69 160 ILE A N 1
ATOM 1186 C CA . ILE A 1 160 ? -8.348 -1.798 -6.779 1.00 98.69 160 ILE A CA 1
ATOM 1187 C C . ILE A 1 160 ? -8.018 -3.285 -6.914 1.00 98.69 160 ILE A C 1
ATOM 1189 O O . ILE A 1 160 ? -7.209 -3.664 -7.758 1.00 98.69 160 ILE A O 1
ATOM 1193 N N . GLY A 1 161 ? -8.693 -4.148 -6.155 1.00 98.31 161 GLY A N 1
ATOM 1194 C CA . GLY A 1 161 ? -8.632 -5.594 -6.385 1.00 98.31 161 GLY A CA 1
ATOM 1195 C C . GLY A 1 161 ? -7.257 -6.221 -6.140 1.00 98.31 161 GLY A C 1
ATOM 1196 O O . GLY A 1 161 ? -6.973 -7.273 -6.703 1.00 98.31 161 GLY A O 1
ATOM 1197 N N . ASN A 1 162 ? -6.367 -5.569 -5.386 1.00 98.81 162 ASN A N 1
ATOM 1198 C CA . ASN A 1 162 ? -5.016 -6.070 -5.135 1.00 98.81 162 ASN A CA 1
ATOM 1199 C C . ASN A 1 162 ? -4.985 -6.984 -3.904 1.00 98.81 162 ASN A C 1
ATOM 1201 O O . ASN A 1 162 ? -5.776 -6.825 -2.973 1.00 98.81 162 ASN A O 1
ATOM 1205 N N . VAL A 1 163 ? -4.016 -7.896 -3.874 1.00 98.62 163 VAL A N 1
ATOM 1206 C CA . VAL A 1 163 ? -3.661 -8.684 -2.688 1.00 98.62 163 VAL A CA 1
ATOM 1207 C C . VAL A 1 163 ? -2.362 -8.123 -2.121 1.00 98.62 163 VAL A C 1
ATOM 1209 O O . VAL A 1 163 ? -1.328 -8.183 -2.784 1.00 98.62 163 VAL A O 1
ATOM 1212 N N . ILE A 1 164 ? -2.417 -7.557 -0.917 1.00 98.69 164 ILE A N 1
ATOM 1213 C CA . ILE A 1 164 ? -1.304 -6.865 -0.264 1.00 98.69 164 ILE A CA 1
ATOM 1214 C C . ILE A 1 164 ? -1.016 -7.561 1.062 1.00 98.69 164 ILE A C 1
ATOM 1216 O O . ILE A 1 164 ? -1.695 -7.316 2.060 1.00 98.69 164 ILE A O 1
ATOM 1220 N N . SER A 1 165 ? -0.010 -8.431 1.072 1.00 98.25 165 SER A N 1
ATOM 1221 C CA . SER A 1 165 ? 0.200 -9.362 2.182 1.00 98.25 165 SER A CA 1
ATOM 1222 C C . SER A 1 165 ? 1.644 -9.416 2.658 1.00 98.25 165 SER A C 1
ATOM 1224 O O . SER A 1 165 ? 2.539 -9.454 1.823 1.00 98.25 165 SER A O 1
ATOM 1226 N N . LYS A 1 166 ? 1.894 -9.546 3.965 1.00 97.88 166 LYS A N 1
ATOM 1227 C CA . LYS A 1 166 ? 3.252 -9.786 4.510 1.00 97.88 166 LYS A CA 1
ATOM 1228 C C . LYS A 1 166 ? 4.301 -8.715 4.193 1.00 97.88 166 LYS A C 1
ATOM 1230 O O . LYS A 1 166 ? 5.491 -8.999 4.217 1.00 97.88 166 LYS A O 1
ATOM 1235 N N . ASN A 1 167 ? 3.885 -7.499 3.873 1.00 98.31 167 ASN A N 1
ATOM 1236 C CA . ASN A 1 167 ? 4.811 -6.389 3.694 1.00 98.31 167 ASN A CA 1
ATOM 1237 C C . ASN A 1 167 ? 5.139 -5.767 5.056 1.00 98.31 167 ASN A C 1
ATOM 1239 O O . ASN A 1 167 ? 4.315 -5.799 5.980 1.00 98.31 167 ASN A O 1
ATOM 1243 N N . SER A 1 168 ? 6.336 -5.212 5.190 1.00 96.19 168 SER A N 1
ATOM 1244 C CA . SER A 1 168 ? 6.878 -4.731 6.461 1.00 96.19 168 SER A CA 1
ATOM 1245 C C . SER A 1 168 ? 7.486 -3.339 6.332 1.00 96.19 168 SER A C 1
ATOM 1247 O O . SER A 1 168 ? 7.841 -2.870 5.250 1.00 96.19 168 SER A O 1
ATOM 1249 N N . THR A 1 169 ? 7.619 -2.657 7.467 1.00 93.81 169 THR A N 1
ATOM 1250 C CA . THR A 1 169 ? 8.503 -1.496 7.565 1.00 93.81 169 THR A CA 1
ATOM 1251 C C . THR A 1 169 ? 9.445 -1.612 8.760 1.00 93.81 169 THR A C 1
ATOM 1253 O O . THR A 1 169 ? 9.051 -2.141 9.799 1.00 93.81 169 THR A O 1
ATOM 1256 N N . ASN A 1 170 ? 10.669 -1.089 8.641 1.00 90.88 170 ASN A N 1
ATOM 1257 C CA . ASN A 1 170 ? 11.664 -1.120 9.722 1.00 90.88 170 ASN A CA 1
ATOM 1258 C C . ASN A 1 170 ? 11.485 -0.008 10.757 1.00 90.88 170 ASN A C 1
ATOM 1260 O O . ASN A 1 170 ? 12.055 -0.088 11.844 1.00 90.88 170 ASN A O 1
ATOM 1264 N N . GLY A 1 171 ? 10.669 1.008 10.469 1.00 81.94 171 GLY A N 1
ATOM 1265 C CA . GLY A 1 171 ? 10.343 2.037 11.459 1.00 81.94 171 GLY A CA 1
ATOM 1266 C C . GLY A 1 171 ? 11.433 3.091 11.646 1.00 81.94 171 GLY A C 1
ATOM 1267 O O . GLY A 1 171 ? 11.440 3.790 12.659 1.00 81.94 171 GLY A O 1
ATOM 1268 N N . VAL A 1 172 ? 12.386 3.199 10.719 1.00 80.06 172 VAL A N 1
ATOM 1269 C CA . VAL A 1 172 ? 13.580 4.032 10.882 1.00 80.06 172 VAL A CA 1
ATOM 1270 C C . VAL A 1 172 ? 13.195 5.511 10.855 1.00 80.06 172 VAL A C 1
ATOM 1272 O O . VAL A 1 172 ? 12.942 6.095 9.803 1.00 80.06 172 VAL A O 1
ATOM 1275 N N . ASN A 1 173 ? 13.231 6.145 12.030 1.00 72.88 173 ASN A N 1
ATOM 1276 C CA . ASN A 1 173 ? 12.756 7.515 12.265 1.00 72.88 173 ASN A CA 1
ATOM 1277 C C . ASN A 1 173 ? 11.244 7.700 12.035 1.00 72.88 173 ASN A C 1
ATOM 1279 O O . ASN A 1 173 ? 10.793 8.823 11.801 1.00 72.88 173 ASN A O 1
ATOM 1283 N N . ASN A 1 174 ? 10.460 6.622 12.119 1.00 70.56 174 ASN A N 1
ATOM 1284 C CA . ASN A 1 174 ? 9.008 6.693 11.997 1.00 70.56 174 ASN A CA 1
ATOM 1285 C C . ASN A 1 174 ? 8.422 7.109 13.337 1.00 70.56 174 ASN A C 1
ATOM 1287 O O . ASN A 1 174 ? 8.592 6.420 14.341 1.00 70.56 174 ASN A O 1
ATOM 1291 N N . THR A 1 175 ? 7.696 8.219 13.356 1.00 63.75 175 THR A N 1
ATOM 1292 C CA . THR A 1 175 ? 7.104 8.724 14.596 1.00 63.75 175 THR A CA 1
ATOM 1293 C C . THR A 1 175 ? 5.685 8.203 14.829 1.00 63.75 175 THR A C 1
ATOM 1295 O O . THR A 1 175 ? 5.249 8.192 15.971 1.00 63.75 175 THR A O 1
ATOM 1298 N N . HIS A 1 176 ? 4.955 7.759 13.791 1.00 64.44 176 HIS A N 1
ATOM 1299 C CA . HIS A 1 176 ? 3.488 7.604 13.874 1.00 64.44 176 HIS A CA 1
ATOM 1300 C C . HIS A 1 176 ? 2.897 6.377 13.133 1.00 64.44 176 HIS A C 1
ATOM 1302 O O . HIS A 1 176 ? 1.915 6.511 12.411 1.00 64.44 176 HIS A O 1
ATOM 1308 N N . GLY A 1 177 ? 3.457 5.172 13.279 1.00 60.88 177 GLY A N 1
ATOM 1309 C CA . GLY A 1 177 ? 2.825 3.937 12.763 1.00 60.88 177 GLY A CA 1
ATOM 1310 C C . GLY A 1 177 ? 2.629 3.902 11.239 1.00 60.88 177 GLY A C 1
ATOM 1311 O O . GLY A 1 177 ? 1.568 3.514 10.751 1.00 60.88 177 GLY A O 1
ATOM 1312 N N . GLU A 1 178 ? 3.632 4.340 10.475 1.00 77.38 178 GLU A N 1
ATOM 1313 C CA . GLU A 1 178 ? 3.572 4.403 9.011 1.00 77.38 178 GLU A CA 1
ATOM 1314 C C . GLU A 1 178 ? 3.399 2.976 8.445 1.00 77.38 178 GLU A C 1
ATOM 1316 O O . GLU A 1 178 ? 4.319 2.164 8.480 1.00 77.38 178 GLU A O 1
ATOM 1321 N N . GLY A 1 179 ? 2.177 2.632 8.021 1.00 81.31 179 GLY A N 1
ATOM 1322 C CA . GLY A 1 179 ? 1.718 1.249 7.848 1.00 81.31 179 GLY A CA 1
ATOM 1323 C C . GLY A 1 179 ? 2.639 0.336 7.024 1.00 81.31 179 GLY A C 1
ATOM 1324 O O . GLY A 1 179 ? 3.165 0.732 5.986 1.00 81.31 179 GLY A O 1
ATOM 1325 N N . GLY A 1 180 ? 2.784 -0.924 7.455 1.00 88.31 180 GLY A N 1
ATOM 1326 C CA . GLY A 1 180 ? 3.594 -1.934 6.754 1.00 88.31 180 GLY A CA 1
ATOM 1327 C C . GLY A 1 180 ? 3.016 -2.360 5.403 1.00 88.31 180 GLY A C 1
ATOM 1328 O O . GLY A 1 180 ? 3.755 -2.755 4.515 1.00 88.31 180 GLY A O 1
ATOM 1329 N N . ALA A 1 181 ? 1.700 -2.227 5.215 1.00 95.19 181 ALA A N 1
ATOM 1330 C CA . ALA A 1 181 ? 1.040 -2.479 3.935 1.00 95.19 181 ALA A CA 1
ATOM 1331 C C . ALA A 1 181 ? 1.079 -1.231 3.046 1.00 95.19 181 ALA A C 1
ATOM 1333 O O . ALA A 1 181 ? 1.871 -1.115 2.115 1.00 95.19 181 ALA A O 1
ATOM 1334 N N . ILE A 1 182 ? 0.200 -0.284 3.358 1.00 95.69 182 ILE A N 1
ATOM 1335 C CA . ILE A 1 182 ? -0.030 0.928 2.596 1.00 95.69 182 ILE A CA 1
ATOM 1336 C C . ILE A 1 182 ? 0.119 2.095 3.558 1.00 95.69 182 ILE A C 1
ATOM 1338 O O . ILE A 1 182 ? -0.492 2.095 4.628 1.00 95.69 182 ILE A O 1
ATOM 1342 N N . PHE A 1 183 ? 0.886 3.102 3.159 1.00 93.12 183 PHE A N 1
ATOM 1343 C CA . PHE A 1 183 ? 0.941 4.375 3.858 1.00 93.12 183 PHE A CA 1
ATOM 1344 C C . PHE A 1 183 ? 0.543 5.512 2.918 1.00 93.12 183 PHE A C 1
ATOM 1346 O O . PHE A 1 183 ? 1.151 5.703 1.867 1.00 93.12 183 PHE A O 1
ATOM 1353 N N . ILE A 1 184 ? -0.499 6.252 3.299 1.00 90.88 184 ILE A N 1
ATOM 1354 C CA . ILE A 1 184 ? -1.111 7.313 2.496 1.00 90.88 184 ILE A CA 1
ATOM 1355 C C . ILE A 1 184 ? -1.030 8.615 3.283 1.00 90.88 184 ILE A C 1
ATOM 1357 O O . ILE A 1 184 ? -1.592 8.717 4.372 1.00 90.88 184 ILE A O 1
ATOM 1361 N N . CYS A 1 185 ? -0.386 9.630 2.717 1.00 85.50 185 CYS A N 1
ATOM 1362 C CA . CYS A 1 185 ? -0.372 10.979 3.266 1.00 85.50 185 CYS A CA 1
ATOM 1363 C C . CYS A 1 185 ? -0.737 12.004 2.184 1.00 85.50 185 CYS A C 1
ATOM 1365 O O . CYS A 1 185 ? -0.273 11.931 1.049 1.00 85.50 185 CYS A O 1
ATOM 1367 N N . ASN A 1 186 ? -1.597 12.971 2.524 1.00 81.44 186 ASN A N 1
ATOM 1368 C CA . ASN A 1 186 ? -2.004 14.060 1.621 1.00 81.44 186 ASN A CA 1
ATOM 1369 C C . ASN A 1 186 ? -2.486 13.587 0.234 1.00 81.44 186 ASN A C 1
ATOM 1371 O O . ASN A 1 186 ? -2.152 14.164 -0.803 1.00 81.44 186 ASN A O 1
ATOM 1375 N N . SER A 1 187 ? -3.287 12.523 0.215 1.00 88.56 187 SER A N 1
ATOM 1376 C CA . SER A 1 187 ? -3.796 11.911 -1.007 1.00 88.56 187 SER A CA 1
ATOM 1377 C C . SER A 1 187 ? -5.277 11.567 -0.877 1.00 88.56 187 SER A C 1
ATOM 1379 O O . SER A 1 187 ? -5.754 11.222 0.200 1.00 88.56 187 SER A O 1
ATOM 1381 N N . LYS A 1 188 ? -5.998 11.627 -1.999 1.00 89.38 188 LYS A N 1
ATOM 1382 C CA . LYS A 1 188 ? -7.395 11.185 -2.132 1.00 89.38 188 LYS A CA 1
ATOM 1383 C C . LYS A 1 188 ? -7.476 9.777 -2.734 1.00 89.38 188 LYS A C 1
ATOM 1385 O O . LYS A 1 188 ? -8.325 9.504 -3.580 1.00 89.38 188 LYS A O 1
ATOM 1390 N N . SER A 1 189 ? -6.537 8.916 -2.345 1.00 92.75 189 SER A N 1
ATOM 1391 C CA . SER A 1 189 ? -6.440 7.535 -2.821 1.00 92.75 189 SER A CA 1
ATOM 1392 C C . SER A 1 189 ? -7.746 6.776 -2.588 1.00 92.75 189 SER A C 1
ATOM 1394 O O . SER A 1 189 ? -8.348 6.885 -1.520 1.00 92.75 189 SER A O 1
ATOM 1396 N N . LYS A 1 190 ? -8.162 5.971 -3.568 1.00 95.69 190 LYS A N 1
ATOM 1397 C CA . LYS A 1 190 ? -9.299 5.053 -3.423 1.00 95.69 190 LYS A CA 1
ATOM 1398 C C . LYS A 1 190 ? -8.790 3.634 -3.243 1.00 95.69 190 LYS A C 1
ATOM 1400 O O . LYS A 1 190 ? -8.021 3.158 -4.073 1.00 95.69 190 LYS A O 1
ATOM 1405 N N . LEU A 1 191 ? -9.235 2.974 -2.177 1.00 97.31 191 LEU A N 1
ATOM 1406 C CA . LEU A 1 191 ? -8.943 1.572 -1.891 1.00 97.31 191 LEU A CA 1
ATOM 1407 C C . LEU A 1 191 ? -10.250 0.796 -2.039 1.00 97.31 191 LEU A C 1
ATOM 1409 O O . LEU A 1 191 ? -11.153 0.960 -1.225 1.00 97.31 191 LEU A O 1
ATOM 1413 N N . ILE A 1 192 ? -10.365 -0.000 -3.100 1.00 97.88 192 ILE A N 1
ATOM 1414 C CA . ILE A 1 192 ? -11.597 -0.720 -3.451 1.00 97.88 192 ILE A CA 1
ATOM 1415 C C . ILE A 1 192 ? -11.263 -2.201 -3.625 1.00 97.88 192 ILE A C 1
ATOM 1417 O O . ILE A 1 192 ? -10.329 -2.536 -4.345 1.00 97.88 192 ILE A O 1
ATOM 1421 N N . ASP A 1 193 ? -12.000 -3.086 -2.958 1.00 98.00 193 ASP A N 1
ATOM 1422 C CA . ASP A 1 193 ? -11.889 -4.545 -3.115 1.00 98.00 193 ASP A CA 1
ATOM 1423 C C . ASP A 1 193 ? -10.467 -5.117 -2.946 1.00 98.00 193 ASP A C 1
ATOM 1425 O O . ASP A 1 193 ? -10.113 -6.125 -3.551 1.00 98.00 193 ASP A O 1
ATOM 1429 N N . ASN A 1 194 ? -9.620 -4.481 -2.129 1.00 98.25 194 ASN A N 1
ATOM 1430 C CA . ASN A 1 194 ? -8.288 -5.009 -1.835 1.00 98.25 194 ASN A CA 1
ATOM 1431 C C . ASN A 1 194 ? -8.340 -5.990 -0.662 1.00 98.25 194 ASN A C 1
ATOM 1433 O O . ASN A 1 194 ? -9.012 -5.741 0.338 1.00 98.25 194 ASN A O 1
ATOM 1437 N N . THR A 1 195 ? -7.548 -7.053 -0.751 1.00 98.31 195 THR A N 1
ATOM 1438 C CA . THR A 1 195 ? -7.214 -7.903 0.396 1.00 98.31 195 THR A CA 1
ATOM 1439 C C . THR A 1 195 ? -5.927 -7.380 1.022 1.00 98.31 195 THR A C 1
ATOM 1441 O O . THR A 1 195 ? -4.913 -7.293 0.333 1.00 98.31 195 THR A O 1
ATOM 1444 N N . ILE A 1 196 ? -5.964 -7.005 2.304 1.00 97.69 196 ILE A N 1
ATOM 1445 C CA . ILE A 1 196 ? -4.803 -6.495 3.047 1.00 97.69 196 ILE A CA 1
ATOM 1446 C C . ILE A 1 196 ? -4.649 -7.312 4.327 1.00 97.69 196 ILE A C 1
ATOM 1448 O O . ILE A 1 196 ? -5.454 -7.175 5.245 1.00 97.69 196 ILE A O 1
ATOM 1452 N N . ASP A 1 197 ? -3.622 -8.154 4.398 1.00 95.25 197 ASP A N 1
ATOM 1453 C CA . ASP A 1 197 ? -3.466 -9.121 5.487 1.00 95.25 197 ASP A CA 1
ATOM 1454 C C . ASP A 1 197 ? -2.005 -9.321 5.908 1.00 95.25 197 ASP A C 1
ATOM 1456 O O . ASP A 1 197 ? -1.077 -9.166 5.123 1.00 95.25 197 ASP A O 1
ATOM 1460 N N . ASN A 1 198 ? -1.779 -9.677 7.175 1.00 93.69 198 ASN A N 1
ATOM 1461 C CA . ASN A 1 198 ? -0.460 -10.078 7.684 1.00 93.69 198 ASN A CA 1
ATOM 1462 C C . ASN A 1 198 ? 0.684 -9.073 7.436 1.00 93.69 198 ASN A C 1
ATOM 1464 O O . ASN A 1 198 ? 1.843 -9.466 7.378 1.00 93.69 198 ASN A O 1
ATOM 1468 N N . ASN A 1 199 ? 0.386 -7.784 7.271 1.00 95.38 199 ASN A N 1
ATOM 1469 C CA . ASN A 1 199 ? 1.412 -6.760 7.090 1.00 95.38 199 ASN A CA 1
ATOM 1470 C C . ASN A 1 199 ? 1.886 -6.241 8.451 1.00 95.38 199 ASN A C 1
ATOM 1472 O O . ASN A 1 199 ? 1.079 -6.079 9.367 1.00 95.38 199 ASN A O 1
ATOM 1476 N N . ASN A 1 200 ? 3.178 -5.946 8.566 1.00 92.06 200 ASN A N 1
ATOM 1477 C CA . ASN A 1 200 ? 3.804 -5.564 9.825 1.00 92.06 200 ASN A CA 1
ATOM 1478 C C . ASN A 1 200 ? 4.150 -4.064 9.842 1.00 92.06 200 ASN A C 1
ATOM 1480 O O . ASN A 1 200 ? 5.154 -3.665 9.241 1.00 92.06 200 ASN A O 1
ATOM 1484 N N . PRO A 1 201 ? 3.329 -3.204 10.476 1.00 88.31 201 PRO A N 1
ATOM 1485 C CA . PRO A 1 201 ? 3.686 -1.806 10.673 1.00 88.31 201 PRO A CA 1
ATOM 1486 C C . PRO A 1 201 ? 4.811 -1.671 11.700 1.00 88.31 201 PRO A C 1
ATOM 1488 O O . PRO A 1 201 ? 4.969 -2.501 12.592 1.00 88.31 201 PRO A O 1
ATOM 1491 N N . ASN A 1 202 ? 5.552 -0.572 11.607 1.00 87.00 202 ASN A N 1
ATOM 1492 C CA . ASN A 1 202 ? 6.521 -0.183 12.617 1.00 87.00 202 ASN A CA 1
ATOM 1493 C C . ASN A 1 202 ? 6.477 1.344 12.801 1.00 87.00 202 ASN A C 1
ATOM 1495 O O . ASN A 1 202 ? 6.684 2.082 11.825 1.00 87.00 202 ASN A O 1
ATOM 1499 N N . PRO A 1 203 ? 6.189 1.820 14.024 1.00 80.06 203 PRO A N 1
ATOM 1500 C CA . PRO A 1 203 ? 5.969 1.027 15.243 1.00 80.06 203 PRO A CA 1
ATOM 1501 C C . PRO A 1 203 ? 4.603 0.298 15.268 1.00 80.06 203 PRO A C 1
ATOM 1503 O O . PRO A 1 203 ? 3.647 0.716 14.614 1.00 80.06 203 PRO A O 1
ATOM 1506 N N . ILE A 1 204 ? 4.532 -0.834 15.981 1.00 84.56 204 ILE A N 1
ATOM 1507 C CA . ILE A 1 204 ? 3.313 -1.658 16.131 1.00 84.56 204 ILE A CA 1
ATOM 1508 C C . ILE A 1 204 ? 2.328 -0.931 17.066 1.00 84.56 204 ILE A C 1
ATOM 1510 O O . ILE A 1 204 ? 2.784 -0.404 18.079 1.00 84.56 204 ILE A O 1
ATOM 1514 N N . PRO A 1 205 ? 0.998 -0.946 16.827 1.00 86.88 205 PRO A N 1
ATOM 1515 C CA . PRO A 1 205 ? 0.032 -0.187 17.632 1.00 86.88 205 PRO A CA 1
ATOM 1516 C C . PRO A 1 205 ? 0.045 -0.434 19.145 1.00 86.88 205 PRO A C 1
ATOM 1518 O O . PRO A 1 205 ? -0.405 0.421 19.898 1.00 86.88 205 PRO A O 1
ATOM 1521 N N . GLY A 1 206 ? 0.565 -1.568 19.622 1.00 88.19 206 GLY A N 1
ATOM 1522 C CA . GLY A 1 206 ? 0.741 -1.812 21.057 1.00 88.19 206 GLY A CA 1
ATOM 1523 C C . GLY A 1 206 ? -0.576 -1.978 21.821 1.00 88.19 206 GLY A C 1
ATOM 1524 O O . GLY A 1 206 ? -0.767 -1.327 22.851 1.00 88.19 206 GLY A O 1
ATOM 1525 N N . PHE A 1 207 ? -1.468 -2.832 21.310 1.00 89.81 207 PHE A N 1
ATOM 1526 C CA . PHE A 1 207 ? -2.717 -3.214 21.977 1.00 89.81 207 PHE A CA 1
ATOM 1527 C C . PHE A 1 207 ? -2.470 -3.984 23.283 1.00 89.81 207 PHE A C 1
ATOM 1529 O O . PHE A 1 207 ? -1.454 -4.669 23.409 1.00 89.81 207 PHE A O 1
ATOM 1536 N N . ILE A 1 208 ? -3.406 -3.905 24.235 1.00 87.81 208 ILE A N 1
ATOM 1537 C CA . ILE A 1 208 ? -3.318 -4.618 25.524 1.00 87.81 208 ILE A CA 1
ATOM 1538 C C . ILE A 1 208 ? -3.240 -6.138 25.316 1.00 87.81 208 ILE A C 1
ATOM 1540 O O . ILE A 1 208 ? -2.467 -6.816 25.994 1.00 87.81 208 ILE A O 1
ATOM 1544 N N . SER A 1 209 ? -4.025 -6.692 24.386 1.00 86.75 209 SER A N 1
ATOM 1545 C CA . SER A 1 209 ? -3.969 -8.117 24.036 1.00 86.75 209 SER A CA 1
ATOM 1546 C C . SER A 1 209 ? -4.535 -8.396 22.638 1.00 86.75 209 SER A C 1
ATOM 1548 O O . SER A 1 209 ? -4.996 -7.495 21.944 1.00 86.75 209 SER A O 1
ATOM 1550 N N . SER A 1 210 ? -4.556 -9.664 22.215 1.00 85.31 210 SER A N 1
ATOM 1551 C CA . SER A 1 210 ? -5.186 -10.080 20.951 1.00 85.31 210 SER A CA 1
ATOM 1552 C C . SER A 1 210 ? -6.710 -9.921 20.927 1.00 85.31 210 SER A C 1
ATOM 1554 O O . SER A 1 210 ? -7.310 -10.031 19.863 1.00 85.31 210 SER A O 1
ATOM 1556 N N . THR A 1 211 ? -7.336 -9.726 22.088 1.00 86.00 211 THR A N 1
ATOM 1557 C CA . THR A 1 211 ? -8.791 -9.566 22.240 1.00 86.00 211 THR A CA 1
ATOM 1558 C C . THR A 1 211 ? -9.177 -8.218 22.839 1.00 86.00 211 THR A C 1
ATOM 1560 O O . THR A 1 211 ? -10.363 -7.926 22.950 1.00 86.00 211 THR A O 1
ATOM 1563 N N . ASP A 1 212 ? -8.193 -7.413 23.238 1.00 85.88 212 ASP A N 1
ATOM 1564 C CA . ASP A 1 212 ? -8.381 -6.090 23.817 1.00 85.88 212 ASP A CA 1
ATOM 1565 C C . ASP A 1 212 ? -7.545 -5.082 23.026 1.00 85.88 212 ASP A C 1
ATOM 1567 O O . ASP A 1 212 ? -6.323 -5.001 23.183 1.00 85.88 212 ASP A O 1
ATOM 1571 N N . TYR A 1 213 ? -8.232 -4.358 22.145 1.00 88.94 213 TYR A N 1
ATOM 1572 C CA . TYR A 1 213 ? -7.648 -3.410 21.200 1.00 88.94 213 TYR A CA 1
ATOM 1573 C C . TYR A 1 213 ? -7.499 -1.993 21.770 1.00 88.94 213 TYR A C 1
ATOM 1575 O O . TYR A 1 213 ? -7.206 -1.064 21.014 1.00 88.94 213 TYR A O 1
ATOM 1583 N N . HIS A 1 214 ? -7.664 -1.805 23.082 1.00 90.12 214 HIS A N 1
ATOM 1584 C CA . HIS A 1 214 ? -7.212 -0.580 23.733 1.00 90.12 214 HIS A CA 1
ATOM 1585 C C . HIS A 1 214 ? -5.696 -0.441 23.611 1.00 90.12 214 HIS A C 1
ATOM 1587 O O . HIS A 1 214 ? -4.952 -1.428 23.613 1.00 90.12 214 HIS A O 1
ATOM 1593 N N . LEU A 1 215 ? -5.228 0.800 23.512 1.00 91.12 215 LEU A N 1
ATOM 1594 C CA . LEU A 1 215 ? -3.804 1.100 23.487 1.00 91.12 215 LEU A CA 1
ATOM 1595 C C . LEU A 1 215 ? -3.205 0.901 24.886 1.00 91.12 215 LEU A C 1
ATOM 1597 O O . LEU A 1 215 ? -3.763 1.340 25.890 1.00 91.12 215 LEU A O 1
ATOM 1601 N N . SER A 1 216 ? -2.050 0.244 24.964 1.00 91.12 216 SER A N 1
ATOM 1602 C CA . SER A 1 216 ? -1.253 0.219 26.194 1.00 91.12 216 SER A CA 1
ATOM 1603 C C . SER A 1 216 ? -0.596 1.580 26.445 1.00 91.12 216 SER A C 1
ATOM 1605 O O . SER A 1 216 ? -0.390 2.361 25.521 1.00 91.12 216 SER A O 1
ATOM 1607 N N . SER A 1 217 ? -0.162 1.846 27.679 1.00 90.06 217 SER A N 1
ATOM 1608 C CA . SER A 1 217 ? 0.499 3.112 28.039 1.00 90.06 217 SER A CA 1
ATOM 1609 C C . SER A 1 217 ? 1.822 3.385 27.309 1.00 90.06 217 SER A C 1
ATOM 1611 O O . SER A 1 217 ? 2.335 4.496 27.383 1.00 90.06 217 SER A O 1
ATOM 1613 N N . ALA A 1 218 ? 2.402 2.376 26.651 1.00 87.94 218 ALA A N 1
ATOM 1614 C CA . ALA A 1 218 ? 3.619 2.490 25.843 1.00 87.94 218 ALA A CA 1
ATOM 1615 C C . ALA A 1 218 ? 3.326 2.528 24.331 1.00 87.94 218 ALA A C 1
ATOM 1617 O O . ALA A 1 218 ? 4.245 2.419 23.520 1.00 87.94 218 ALA A O 1
ATOM 1618 N N . SER A 1 219 ? 2.052 2.623 23.945 1.00 89.75 219 SER A N 1
ATOM 1619 C CA . SER A 1 219 ? 1.646 2.582 22.548 1.00 89.75 219 SER A CA 1
ATOM 1620 C C . SER A 1 219 ? 2.174 3.795 21.763 1.00 89.75 219 SER A C 1
ATOM 1622 O O . SER A 1 219 ? 2.016 4.934 22.204 1.00 89.75 219 SER A O 1
ATOM 1624 N N . PRO A 1 220 ? 2.729 3.581 20.556 1.00 87.06 220 PRO A N 1
ATOM 1625 C CA . PRO A 1 220 ? 3.119 4.659 19.644 1.00 87.06 220 PRO A CA 1
ATOM 1626 C C . PRO A 1 220 ? 1.918 5.322 18.949 1.00 87.06 220 PRO A C 1
ATOM 1628 O O . PRO A 1 220 ? 2.089 6.274 18.193 1.00 87.06 220 PRO A O 1
ATOM 1631 N N . CYS A 1 221 ? 0.714 4.776 19.135 1.00 88.25 221 CYS A N 1
ATOM 1632 C CA . CYS A 1 221 ? -0.519 5.255 18.524 1.00 88.25 221 CYS A CA 1
ATOM 1633 C C . CYS A 1 221 ? -1.240 6.305 19.382 1.00 88.25 221 CYS A C 1
ATOM 1635 O O . CYS A 1 221 ? -2.290 6.791 18.968 1.00 88.25 221 CYS A O 1
ATOM 1637 N N . ILE A 1 222 ? -0.667 6.686 20.527 1.00 88.50 222 ILE A N 1
ATOM 1638 C CA . ILE A 1 222 ? -1.209 7.698 21.438 1.00 88.50 222 ILE A CA 1
ATOM 1639 C C . ILE A 1 222 ? -0.871 9.120 20.945 1.00 88.50 222 ILE A C 1
ATOM 1641 O O . ILE A 1 222 ? 0.298 9.438 20.745 1.00 88.50 222 ILE A O 1
ATOM 1645 N N . ASN A 1 223 ? -1.877 9.993 20.830 1.00 86.38 223 ASN A N 1
ATOM 1646 C CA . ASN A 1 223 ? -1.841 11.408 20.441 1.00 86.38 223 ASN A CA 1
ATOM 1647 C C . ASN A 1 223 ? -1.223 11.686 19.056 1.00 86.38 223 ASN A C 1
ATOM 1649 O O . ASN A 1 223 ? -0.529 12.687 18.870 1.00 86.38 223 ASN A O 1
ATOM 1653 N N . VAL A 1 224 ? -1.444 10.803 18.079 1.00 82.62 224 VAL A N 1
ATOM 1654 C CA . VAL A 1 224 ? -0.818 10.883 16.736 1.00 82.62 224 VAL A CA 1
ATOM 1655 C C . VAL A 1 224 ? -1.816 10.801 15.579 1.00 82.62 224 VAL A C 1
ATOM 1657 O O . VAL A 1 224 ? -1.421 10.749 14.412 1.00 82.62 224 VAL A O 1
ATOM 1660 N N . GLY A 1 225 ? -3.108 10.761 15.890 1.00 80.25 225 GLY A N 1
ATOM 1661 C CA . GLY A 1 225 ? -4.185 10.688 14.919 1.00 80.25 225 GLY A CA 1
ATOM 1662 C C . GLY A 1 225 ? -4.564 12.045 14.319 1.00 80.25 225 GLY A C 1
ATOM 1663 O O . GLY A 1 225 ? -3.892 13.064 14.489 1.00 80.25 225 GLY A O 1
ATOM 1664 N N . PHE A 1 226 ? -5.660 12.056 13.556 1.00 77.44 226 PHE A N 1
ATOM 1665 C CA . PHE A 1 226 ? -6.050 13.192 12.723 1.00 77.44 226 PHE A CA 1
ATOM 1666 C C . PHE A 1 226 ? -7.360 13.843 13.185 1.00 77.44 226 PHE A C 1
ATOM 1668 O O . PHE A 1 226 ? -8.422 13.229 13.149 1.00 77.44 226 PHE A O 1
ATOM 1675 N N . ASN A 1 227 ? -7.303 15.131 13.533 1.00 76.94 227 ASN A N 1
ATOM 1676 C CA . ASN A 1 227 ? -8.449 15.864 14.089 1.00 76.94 227 ASN A CA 1
ATOM 1677 C C . ASN A 1 227 ? -9.396 16.477 13.039 1.00 76.94 227 ASN A C 1
ATOM 1679 O O . ASN A 1 227 ? -10.404 17.072 13.411 1.00 76.94 227 ASN A O 1
ATOM 1683 N N . SER A 1 228 ? -9.064 16.424 11.742 1.00 68.38 228 SER A N 1
ATOM 1684 C CA . SER A 1 228 ? -9.794 17.178 10.700 1.00 68.38 228 SER A CA 1
ATOM 1685 C C . SER A 1 228 ? -10.805 16.353 9.897 1.00 68.38 228 SER A C 1
ATOM 1687 O O . SER A 1 228 ? -11.347 16.848 8.910 1.00 68.38 228 SER A O 1
ATOM 1689 N N . VAL A 1 229 ? -11.080 15.111 10.302 1.00 63.25 229 VAL A N 1
ATOM 1690 C CA . VAL A 1 229 ? -12.244 14.351 9.817 1.00 63.25 229 VAL A CA 1
ATOM 1691 C C . VAL A 1 229 ? -13.440 14.588 10.740 1.00 63.25 229 VAL A C 1
ATOM 1693 O O . VAL A 1 229 ? -13.238 14.794 11.936 1.00 63.25 229 VAL A O 1
ATOM 1696 N N . PRO A 1 230 ? -14.687 14.571 10.227 1.00 58.75 230 PRO A N 1
ATOM 1697 C CA . PRO A 1 230 ? -15.870 14.619 11.075 1.00 58.75 230 PRO A CA 1
ATOM 1698 C C . PRO A 1 230 ? -15.877 13.382 11.977 1.00 58.75 230 PRO A C 1
ATOM 1700 O O . PRO A 1 230 ? -16.261 12.291 11.562 1.00 58.75 230 PRO A O 1
ATOM 1703 N N . MET A 1 231 ? -15.397 13.558 13.202 1.00 65.38 231 MET A N 1
ATOM 1704 C CA . MET A 1 231 ? -15.389 12.529 14.227 1.00 65.38 231 MET A CA 1
ATOM 1705 C C . MET A 1 231 ? -16.562 12.744 15.170 1.00 65.38 231 MET A C 1
ATOM 1707 O O . MET A 1 231 ? -16.970 13.876 15.448 1.00 65.38 231 MET A O 1
ATOM 1711 N N . THR A 1 232 ? -17.104 11.643 15.680 1.00 68.62 232 THR A N 1
ATOM 1712 C CA . THR A 1 232 ? -17.959 11.693 16.861 1.00 68.62 232 THR A CA 1
ATOM 1713 C C . THR A 1 232 ? -17.189 12.367 17.994 1.00 68.62 232 THR A C 1
ATOM 1715 O O . THR A 1 232 ? -15.972 12.243 18.103 1.00 68.62 232 THR A O 1
ATOM 1718 N N . THR A 1 233 ? -17.889 13.093 18.864 1.00 77.94 233 THR A N 1
ATOM 1719 C CA . THR A 1 233 ? -17.245 13.737 20.022 1.00 77.94 233 THR A CA 1
ATOM 1720 C C . THR A 1 233 ? -16.754 12.728 21.061 1.00 77.94 233 THR A C 1
ATOM 1722 O O . THR A 1 233 ? -16.025 13.113 21.974 1.00 77.94 233 THR A O 1
ATOM 1725 N N . ILE A 1 234 ? -17.163 11.463 20.928 1.00 79.50 234 ILE A N 1
ATOM 1726 C CA . ILE A 1 234 ? -16.812 10.356 21.811 1.00 79.50 234 ILE A CA 1
ATOM 1727 C C . ILE A 1 234 ? -16.214 9.172 21.045 1.00 79.50 234 ILE A C 1
ATOM 1729 O O . ILE A 1 234 ? -16.503 9.001 19.855 1.00 79.50 234 ILE A O 1
ATOM 1733 N N . ASP A 1 235 ? -15.391 8.387 21.729 1.00 84.50 235 ASP A N 1
ATOM 1734 C CA . ASP A 1 235 ? -14.815 7.125 21.270 1.00 84.50 235 ASP A CA 1
ATOM 1735 C C . ASP A 1 235 ? -15.781 5.941 21.508 1.00 84.50 235 ASP A C 1
ATOM 1737 O O . ASP A 1 235 ? -16.953 6.145 21.847 1.00 84.50 235 ASP A O 1
ATOM 1741 N N . LEU A 1 236 ? -15.324 4.703 21.283 1.00 83.69 236 LEU A N 1
ATOM 1742 C CA . LEU A 1 236 ? -16.165 3.507 21.419 1.00 83.69 236 LEU A CA 1
ATOM 1743 C C . LEU A 1 236 ? -16.536 3.165 22.877 1.00 83.69 236 LEU A C 1
ATOM 1745 O O . LEU A 1 236 ? -17.589 2.567 23.102 1.00 83.69 236 LEU A O 1
ATOM 1749 N N . ASP A 1 237 ? -15.736 3.607 23.846 1.00 83.06 237 ASP A N 1
ATOM 1750 C CA . ASP A 1 237 ? -16.020 3.497 25.284 1.00 83.06 237 ASP A CA 1
ATOM 1751 C C . ASP A 1 237 ? -16.854 4.680 25.807 1.00 83.06 237 ASP A C 1
ATOM 1753 O O . ASP A 1 237 ? -17.273 4.728 26.967 1.00 83.06 237 ASP A O 1
ATOM 1757 N N . GLY A 1 238 ? -17.160 5.629 24.923 1.00 77.62 238 GLY A N 1
ATOM 1758 C CA . GLY A 1 238 ? -17.934 6.815 25.227 1.00 77.62 238 GLY A CA 1
ATOM 1759 C C . GLY A 1 238 ? -17.110 7.936 25.847 1.00 77.62 238 GLY A C 1
ATOM 1760 O O . GLY A 1 238 ? -17.710 8.901 26.310 1.00 77.62 238 GLY A O 1
ATOM 1761 N N . PHE A 1 239 ? -15.780 7.851 25.855 1.00 81.50 239 PHE A N 1
ATOM 1762 C CA . PHE A 1 239 ? -14.877 8.898 26.325 1.00 81.50 239 PHE A CA 1
ATOM 1763 C C . PHE A 1 239 ? -14.644 9.978 25.271 1.00 81.50 239 PHE A C 1
ATOM 1765 O O . PHE A 1 239 ? -14.883 9.766 24.089 1.00 81.50 239 PHE A O 1
ATOM 1772 N N . GLN A 1 240 ? -14.189 11.166 25.673 1.00 83.19 240 GLN A N 1
ATOM 1773 C CA . GLN A 1 240 ? -13.953 12.258 24.724 1.00 83.19 240 GLN A CA 1
ATOM 1774 C C . GLN A 1 240 ? -12.854 11.910 23.704 1.00 83.19 240 GLN A C 1
ATOM 1776 O O . GLN A 1 240 ? -11.721 11.646 24.086 1.00 83.19 240 GLN A O 1
ATOM 1781 N N . ARG A 1 241 ? -13.177 12.039 22.406 1.00 82.50 241 ARG A N 1
ATOM 1782 C CA . ARG A 1 241 ? -12.312 11.678 21.260 1.00 82.50 241 ARG A CA 1
ATOM 1783 C C . ARG A 1 241 ? -11.041 12.515 21.081 1.00 82.50 241 ARG A C 1
ATOM 1785 O O . ARG A 1 241 ? -10.168 12.147 20.313 1.00 82.50 241 ARG A O 1
ATOM 1792 N N . ILE A 1 242 ? -10.995 13.703 21.675 1.00 79.75 242 ILE A N 1
ATOM 1793 C CA . ILE A 1 242 ? -9.855 14.617 21.567 1.00 79.75 242 ILE A CA 1
ATOM 1794 C C . ILE A 1 242 ? -9.439 14.972 22.985 1.00 79.75 242 ILE A C 1
ATOM 1796 O O . ILE A 1 242 ? -10.060 15.829 23.621 1.00 79.75 242 ILE A O 1
ATOM 1800 N N . MET A 1 243 ? -8.384 14.323 23.459 1.00 71.06 243 MET A N 1
ATOM 1801 C CA . MET A 1 243 ? -7.680 14.673 24.687 1.00 71.06 243 MET A CA 1
ATOM 1802 C C . MET A 1 243 ? -6.370 15.367 24.321 1.00 71.06 243 MET A C 1
ATOM 1804 O O . MET A 1 243 ? -5.766 15.072 23.299 1.00 71.06 243 MET A O 1
ATOM 1808 N N . ASN A 1 244 ? -5.948 16.364 25.102 1.00 67.00 244 ASN A N 1
ATOM 1809 C CA . ASN A 1 244 ? -4.681 17.087 24.882 1.00 67.00 244 ASN A CA 1
ATOM 1810 C C . ASN A 1 244 ? -4.475 17.664 23.461 1.00 67.00 244 ASN A C 1
ATOM 1812 O O . ASN A 1 244 ? -3.353 17.954 23.053 1.00 67.00 244 ASN A O 1
ATOM 1816 N N . GLY A 1 245 ? -5.563 17.876 22.717 1.00 75.50 245 GLY A N 1
ATOM 1817 C CA . GLY A 1 245 ? -5.544 18.495 21.397 1.00 75.50 245 GLY A CA 1
ATOM 1818 C C . GLY A 1 245 ? -5.263 17.557 20.221 1.00 75.50 245 GLY A C 1
ATOM 1819 O O . GLY A 1 245 ? -5.290 18.058 19.103 1.00 75.50 245 GLY A O 1
ATOM 1820 N N . THR A 1 246 ? -5.051 16.248 20.416 1.00 84.81 246 THR A N 1
ATOM 1821 C CA . THR A 1 246 ? -4.855 15.273 19.319 1.00 84.81 246 THR A CA 1
ATOM 1822 C C . THR A 1 246 ? -5.513 13.940 19.659 1.00 84.81 246 THR A C 1
ATOM 1824 O O . THR A 1 246 ? -5.386 13.475 20.778 1.00 84.81 246 THR A O 1
ATOM 1827 N N . THR A 1 247 ? -6.228 13.339 18.710 1.00 86.44 247 THR A N 1
ATOM 1828 C CA . THR A 1 247 ? -6.801 11.987 18.859 1.00 86.44 247 THR A CA 1
ATOM 1829 C C . THR A 1 247 ? -5.724 10.901 18.773 1.00 86.44 247 THR A C 1
ATOM 1831 O O . THR A 1 247 ? -4.671 11.104 18.160 1.00 86.44 247 THR A O 1
ATOM 1834 N N . ASP A 1 248 ? -5.999 9.728 19.322 1.00 88.38 248 ASP A N 1
ATOM 1835 C CA . ASP A 1 248 ? -5.204 8.519 19.117 1.00 88.38 248 ASP A CA 1
ATOM 1836 C C . ASP A 1 248 ? -5.497 7.851 17.758 1.00 88.38 248 ASP A C 1
ATOM 1838 O O . ASP A 1 248 ? -6.534 8.064 17.121 1.00 88.38 248 ASP A O 1
ATOM 1842 N N . TYR A 1 249 ? -4.595 6.980 17.292 1.00 85.81 249 TYR A N 1
ATOM 1843 C CA . TYR A 1 249 ? -4.934 6.054 16.210 1.00 85.81 249 TYR A CA 1
ATOM 1844 C C . TYR A 1 249 ? -5.757 4.884 16.743 1.00 85.81 249 TYR A C 1
ATOM 1846 O O . TYR A 1 249 ? -5.278 4.075 17.532 1.00 85.81 249 TYR 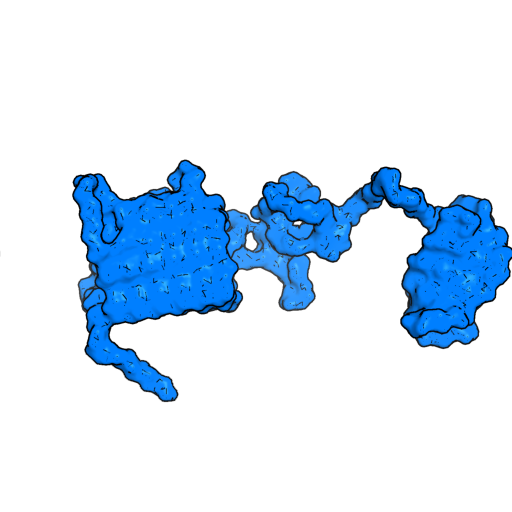A O 1
ATOM 1854 N N . GLY A 1 250 ? -6.971 4.737 16.220 1.00 83.75 250 GLY A N 1
ATOM 1855 C CA . GLY A 1 250 ? -7.862 3.630 16.557 1.00 83.75 250 GLY A CA 1
ATOM 1856 C C . GLY A 1 250 ? -9.261 4.116 16.903 1.00 83.75 250 GLY A C 1
ATOM 1857 O O . GLY A 1 250 ? -9.632 5.246 16.587 1.00 83.75 250 GLY A O 1
ATOM 1858 N N . CYS A 1 251 ? -10.065 3.245 17.511 1.00 84.44 251 CYS A N 1
ATOM 1859 C CA . CYS A 1 251 ? -11.438 3.548 17.933 1.00 84.44 251 CYS A CA 1
ATOM 1860 C C . CYS A 1 251 ? -11.577 3.928 19.416 1.00 84.44 251 CYS A C 1
ATOM 1862 O O . CYS A 1 251 ? -12.677 4.294 19.825 1.00 84.44 251 CYS A O 1
ATOM 1864 N N . TYR A 1 252 ? -10.474 3.885 20.163 1.00 87.19 252 TYR A N 1
ATOM 1865 C CA . TYR A 1 252 ? -10.383 4.175 21.591 1.00 87.19 252 TYR A CA 1
ATOM 1866 C C . TYR A 1 252 ? -9.378 5.297 21.831 1.00 87.19 252 TYR A C 1
ATOM 1868 O O . TYR A 1 252 ? -8.376 5.368 21.117 1.00 87.19 252 TYR A O 1
ATOM 1876 N N . GLU A 1 253 ? -9.629 6.120 22.842 1.00 88.12 253 GLU A N 1
ATOM 1877 C CA . GLU A 1 253 ? -8.697 7.137 23.325 1.00 88.12 253 GLU A CA 1
ATOM 1878 C C . GLU A 1 253 ? -8.054 6.705 24.647 1.00 88.12 253 GLU A C 1
ATOM 1880 O O . GLU A 1 253 ? -8.711 6.339 25.625 1.00 88.12 253 GLU A O 1
ATOM 1885 N N . PHE A 1 254 ? -6.731 6.763 24.703 1.00 86.75 254 PHE A N 1
ATOM 1886 C CA . PHE A 1 254 ? -5.964 6.424 25.883 1.00 86.75 254 PHE A CA 1
ATOM 1887 C C . PHE A 1 254 ? -6.041 7.541 26.926 1.00 86.75 254 PHE A C 1
ATOM 1889 O O . PHE A 1 254 ? -5.701 8.699 26.681 1.00 86.75 254 PHE A O 1
ATOM 1896 N N . GLY A 1 255 ? -6.433 7.178 28.148 1.00 75.69 255 GLY A N 1
ATOM 1897 C CA . GLY A 1 255 ? -6.435 8.100 29.287 1.00 75.69 255 GLY A CA 1
ATOM 1898 C C . GLY A 1 255 ? -7.510 9.191 29.223 1.00 75.69 255 GLY A C 1
ATOM 1899 O O . GLY A 1 255 ? -7.488 10.110 30.044 1.00 75.69 255 GLY A O 1
ATOM 1900 N N . SER A 1 256 ? -8.456 9.104 28.286 1.00 65.44 256 SER A N 1
ATOM 1901 C CA . SER A 1 256 ? -9.623 9.979 28.243 1.00 65.44 256 SER A CA 1
ATOM 1902 C C . SER A 1 256 ? -10.602 9.637 29.358 1.00 65.44 256 SER A C 1
ATOM 1904 O O . SER A 1 256 ? -10.866 8.472 29.649 1.00 65.44 256 SER A O 1
ATOM 1906 N N . THR A 1 257 ? -11.177 10.659 29.980 1.00 55.19 257 THR A N 1
ATOM 1907 C CA . THR A 1 257 ? -12.277 10.478 30.926 1.00 55.19 257 THR A CA 1
ATOM 1908 C C . THR A 1 257 ? -13.613 10.464 30.180 1.00 55.19 257 THR A C 1
ATOM 1910 O O . THR A 1 257 ? -13.711 11.056 29.096 1.00 55.19 257 THR A O 1
ATOM 1913 N N . PRO A 1 258 ? -14.675 9.879 30.769 1.00 50.41 258 PRO A N 1
ATOM 1914 C CA . PRO A 1 258 ? -16.037 10.103 30.300 1.00 50.41 258 PRO A CA 1
ATOM 1915 C C . PRO A 1 258 ? -16.262 11.596 30.068 1.00 50.41 258 PRO A C 1
ATOM 1917 O O . PRO A 1 258 ? -15.822 12.399 30.901 1.00 50.41 258 PRO A O 1
ATOM 1920 N N . PRO A 1 259 ? -16.905 11.998 28.958 1.00 46.69 259 PRO A N 1
ATOM 1921 C CA . PRO A 1 259 ? -17.248 13.386 28.749 1.00 46.69 259 PRO A CA 1
ATOM 1922 C C . PRO A 1 259 ? -18.005 13.850 29.987 1.00 46.69 259 PRO A C 1
ATOM 1924 O O . PRO A 1 259 ? -18.901 13.153 30.477 1.00 46.69 259 PRO A O 1
ATOM 1927 N N . ALA A 1 260 ? -17.654 15.035 30.492 1.00 47.44 260 ALA A N 1
ATOM 1928 C CA . ALA A 1 260 ? -18.552 15.743 31.386 1.00 47.44 260 ALA A CA 1
ATOM 1929 C C . ALA A 1 260 ? -19.904 15.756 30.676 1.00 47.44 260 ALA A C 1
ATOM 1931 O O . ALA A 1 260 ? -19.990 16.237 29.543 1.00 47.44 260 ALA A O 1
ATOM 1932 N N . ARG A 1 261 ? -20.898 15.104 31.289 1.00 37.94 261 ARG A N 1
ATOM 1933 C CA . ARG A 1 261 ? -22.236 14.900 30.739 1.00 37.94 261 ARG A CA 1
ATOM 1934 C C . ARG A 1 261 ? -22.644 16.185 30.023 1.00 37.94 261 ARG A C 1
ATOM 1936 O O . ARG A 1 261 ? -22.824 17.208 30.683 1.00 37.94 261 ARG A O 1
ATOM 1943 N N . ARG A 1 262 ? -22.698 16.180 28.683 1.00 35.91 262 ARG A N 1
ATOM 1944 C CA . ARG A 1 262 ? -23.199 17.353 27.963 1.00 35.91 262 ARG A CA 1
ATOM 1945 C C . ARG A 1 262 ? -24.604 17.566 28.504 1.00 35.91 262 ARG A C 1
ATOM 1947 O O . ARG A 1 262 ? -25.440 16.674 28.382 1.00 35.91 262 ARG A O 1
ATOM 1954 N N . SER A 1 263 ? -24.840 18.719 29.124 1.00 36.69 263 SER A N 1
ATOM 1955 C CA . SER A 1 263 ? -26.184 19.256 29.273 1.00 36.69 263 SER A CA 1
ATOM 1956 C C . SER A 1 263 ? -26.672 19.503 27.854 1.00 36.69 263 SER A C 1
ATOM 1958 O O . SER A 1 263 ? -26.394 20.542 27.253 1.00 36.69 263 SER A O 1
ATOM 1960 N N . ASP A 1 264 ? -27.261 18.478 27.259 1.00 36.16 264 ASP A N 1
ATOM 1961 C CA . ASP A 1 264 ? -27.930 18.600 25.985 1.00 36.16 264 ASP A CA 1
ATOM 1962 C C . ASP A 1 264 ? -29.048 19.640 26.197 1.00 36.16 264 ASP A C 1
ATOM 1964 O O . ASP A 1 264 ? -29.859 19.480 27.114 1.00 36.16 264 ASP A O 1
ATOM 1968 N N . PRO A 1 265 ? -29.069 20.748 25.425 1.00 39.75 265 PRO A N 1
ATOM 1969 C CA . PRO A 1 265 ? -30.077 21.797 25.573 1.00 39.75 265 PRO A CA 1
ATOM 1970 C C . PRO A 1 265 ? -31.504 21.279 25.359 1.00 39.75 265 PRO A C 1
ATOM 1972 O O . PRO A 1 265 ? -32.454 21.972 25.710 1.00 39.75 265 PRO A O 1
ATOM 1975 N N . ASN A 1 266 ? -31.639 20.071 24.797 1.00 36.50 266 ASN A N 1
ATOM 1976 C CA . ASN A 1 266 ? -32.878 19.322 24.661 1.00 36.50 266 ASN A CA 1
ATOM 1977 C C . ASN A 1 266 ? -32.828 17.927 25.312 1.00 36.50 266 ASN A C 1
ATOM 1979 O O . ASN A 1 266 ? -33.814 17.192 25.194 1.00 36.50 266 ASN A O 1
ATOM 1983 N N . SER A 1 267 ? -31.777 17.566 26.067 1.00 32.69 267 SER A N 1
ATOM 1984 C CA . SER A 1 267 ? -31.945 16.496 27.045 1.00 32.69 267 SER A CA 1
ATOM 1985 C C . SER A 1 267 ? -32.708 17.154 28.160 1.00 32.69 267 SER A C 1
ATOM 1987 O O . SER A 1 267 ? -32.150 17.891 28.975 1.00 32.69 267 SER A O 1
ATOM 1989 N N . LEU A 1 268 ? -34.011 16.903 28.149 1.00 38.47 268 LEU A N 1
ATOM 1990 C CA . LEU A 1 268 ? -34.815 16.889 29.353 1.00 38.47 268 LEU A CA 1
ATOM 1991 C C . LEU A 1 268 ? -33.913 16.407 30.478 1.00 38.47 268 LEU A C 1
ATOM 1993 O O . LEU A 1 268 ? -33.420 15.279 30.404 1.00 38.47 268 LEU A O 1
ATOM 1997 N N . VAL A 1 269 ? -33.623 17.339 31.390 1.00 34.84 269 VAL A N 1
ATOM 1998 C CA . VAL A 1 269 ? -32.934 17.169 32.664 1.00 34.84 269 VAL A CA 1
ATOM 1999 C C . VAL A 1 269 ? -32.781 15.689 32.945 1.00 34.84 269 VAL A C 1
ATOM 2001 O O . VAL A 1 269 ? -33.760 15.004 33.246 1.00 34.84 269 VAL A O 1
ATOM 2004 N N . ALA A 1 270 ? -31.579 15.164 32.733 1.00 38.62 270 ALA A N 1
ATOM 2005 C CA . ALA A 1 270 ? -31.305 13.819 33.164 1.00 38.62 270 ALA A CA 1
ATOM 2006 C C . ALA A 1 270 ? -31.412 13.866 34.691 1.00 38.62 270 ALA A C 1
ATOM 2008 O O . ALA A 1 270 ? -30.516 14.352 35.378 1.00 38.62 270 ALA A O 1
ATOM 2009 N N . ASN A 1 271 ? -32.599 13.496 35.173 1.00 45.81 271 ASN A N 1
ATOM 2010 C CA . ASN A 1 271 ? -32.977 13.471 36.570 1.00 45.81 271 ASN A CA 1
ATOM 2011 C C . ASN A 1 271 ? -32.070 12.447 37.255 1.00 45.81 271 ASN A C 1
ATOM 2013 O O . ASN A 1 271 ? -32.410 11.270 37.374 1.00 45.81 271 ASN A O 1
ATOM 2017 N N . ASP A 1 272 ? -30.910 12.917 37.716 1.00 50.19 272 ASP A N 1
ATOM 2018 C CA . ASP A 1 272 ? -30.069 12.247 38.714 1.00 50.19 272 ASP A CA 1
ATOM 2019 C C . ASP A 1 272 ? -30.768 12.159 40.077 1.00 50.19 272 ASP A C 1
ATOM 2021 O O . ASP A 1 272 ? -30.197 11.664 41.044 1.00 50.19 272 ASP A O 1
ATOM 2025 N N . ASP A 1 273 ? -32.034 12.565 40.141 1.00 65.69 273 ASP A N 1
ATOM 2026 C CA . ASP A 1 273 ? -32.865 12.457 41.316 1.00 65.69 273 ASP A CA 1
ATOM 2027 C C . ASP A 1 273 ? -33.128 11.015 41.733 1.00 65.69 273 ASP A C 1
ATOM 2029 O O . ASP A 1 273 ? -33.508 10.864 42.878 1.00 65.69 273 ASP A O 1
ATOM 2033 N N . ILE A 1 274 ? -32.966 9.972 40.894 1.00 77.06 274 ILE A N 1
ATOM 2034 C CA . ILE A 1 274 ? -33.317 8.594 41.299 1.00 77.06 274 ILE A CA 1
ATOM 2035 C C . ILE A 1 274 ? -32.224 7.539 41.037 1.00 77.06 274 ILE A C 1
ATOM 2037 O O . ILE A 1 274 ? -31.892 7.183 39.895 1.00 77.06 274 ILE A O 1
ATOM 2041 N N . THR A 1 275 ? -31.704 6.949 42.118 1.00 83.94 275 THR A N 1
ATOM 2042 C CA . THR A 1 275 ? -30.707 5.860 42.096 1.00 83.94 275 THR A CA 1
ATOM 2043 C C . THR A 1 275 ? -31.301 4.531 42.575 1.00 83.94 275 THR A C 1
ATOM 2045 O O . THR A 1 275 ? -32.290 4.518 43.301 1.00 83.94 275 THR A O 1
ATOM 2048 N N . ILE A 1 276 ? -30.748 3.406 42.093 1.00 86.38 276 ILE A N 1
ATOM 2049 C CA . ILE A 1 276 ? -31.242 2.046 42.381 1.00 86.38 276 ILE A CA 1
ATOM 2050 C C . ILE A 1 276 ? -30.050 1.145 42.724 1.00 86.38 276 ILE A C 1
ATOM 2052 O O . ILE A 1 276 ? -29.138 1.035 41.902 1.00 86.38 276 ILE A O 1
ATOM 2056 N N . TYR A 1 277 ? -30.049 0.520 43.902 1.00 82.44 277 TYR A N 1
ATOM 2057 C CA . TYR A 1 277 ? -28.968 -0.357 44.384 1.00 82.44 277 TYR A CA 1
ATOM 2058 C C . TYR A 1 277 ? -29.469 -1.380 45.421 1.00 82.44 277 TYR A C 1
ATOM 2060 O O . TYR A 1 277 ? -30.495 -1.141 46.045 1.00 82.44 277 TYR A O 1
ATOM 2068 N N . PRO A 1 278 ? -28.760 -2.499 45.654 1.00 80.31 278 PRO A N 1
ATOM 2069 C CA . PRO A 1 278 ? -27.597 -2.966 44.901 1.00 80.31 278 PRO A CA 1
ATOM 2070 C C . PRO A 1 278 ? -27.990 -3.471 43.503 1.00 80.31 278 PRO A C 1
ATOM 2072 O O . PRO A 1 278 ? -29.152 -3.723 43.216 1.00 80.31 278 PRO A O 1
ATOM 2075 N N . ASN A 1 279 ? -27.026 -3.555 42.592 1.00 86.00 279 ASN A N 1
ATOM 2076 C CA . ASN A 1 279 ? -27.189 -4.232 41.307 1.00 86.00 279 ASN A CA 1
ATOM 2077 C C . ASN A 1 279 ? -25.845 -4.896 40.962 1.00 86.00 279 ASN A C 1
ATOM 2079 O O . ASN A 1 279 ? -24.909 -4.159 40.640 1.00 86.00 279 ASN A O 1
ATOM 2083 N N . PRO A 1 280 ? -25.712 -6.234 41.035 1.00 91.06 280 PRO A N 1
ATOM 2084 C CA . PRO A 1 280 ? -26.770 -7.233 41.258 1.00 91.06 280 PRO A CA 1
ATOM 2085 C C . PRO A 1 280 ? -27.447 -7.180 42.642 1.00 91.06 280 PRO A C 1
ATOM 2087 O O . PRO A 1 280 ? -26.828 -6.752 43.612 1.00 91.06 280 PRO A O 1
ATOM 2090 N N . ALA A 1 281 ? -28.712 -7.599 42.721 1.00 87.50 281 ALA A N 1
ATOM 2091 C CA . ALA A 1 281 ? -29.537 -7.632 43.933 1.00 87.50 281 ALA A CA 1
ATOM 2092 C C . ALA A 1 281 ? -30.018 -9.051 44.251 1.00 87.50 281 ALA A C 1
ATOM 2094 O O . ALA A 1 281 ? -30.197 -9.840 43.332 1.00 87.50 281 ALA A O 1
ATOM 2095 N N . THR A 1 282 ? -30.260 -9.354 45.527 1.00 87.12 282 THR A N 1
ATOM 2096 C CA . THR A 1 282 ? -30.719 -10.683 45.977 1.00 87.12 282 THR A CA 1
ATOM 2097 C C . THR A 1 282 ? -32.157 -10.604 46.489 1.00 87.12 282 THR A C 1
ATOM 2099 O O . THR A 1 282 ? -33.089 -10.994 45.796 1.00 87.12 282 THR A O 1
ATOM 2102 N N . ASP A 1 283 ? -32.367 -9.974 47.649 1.00 82.62 283 ASP A N 1
ATOM 2103 C CA . ASP A 1 283 ? -33.682 -9.975 48.312 1.00 82.62 283 ASP A CA 1
ATOM 2104 C C . ASP A 1 283 ? -34.447 -8.650 48.183 1.00 82.62 283 ASP A C 1
ATOM 2106 O O . ASP A 1 283 ? -35.677 -8.608 48.307 1.00 82.62 283 ASP A O 1
ATOM 2110 N N . PHE A 1 284 ? -33.735 -7.544 47.952 1.00 86.56 284 PHE A N 1
ATOM 2111 C CA . PHE A 1 284 ? -34.313 -6.204 47.929 1.00 86.56 284 PHE A CA 1
ATOM 2112 C C . PHE A 1 284 ? -33.585 -5.259 46.970 1.00 86.56 284 PHE A C 1
ATOM 2114 O O . PHE A 1 284 ? -32.416 -5.448 46.637 1.00 86.56 284 PHE A O 1
ATOM 2121 N N . LEU A 1 285 ? -34.287 -4.198 46.579 1.00 88.38 285 LEU A N 1
ATOM 2122 C CA . LEU A 1 285 ? -33.722 -3.023 45.921 1.00 88.38 285 LEU A CA 1
ATOM 2123 C C . LEU A 1 285 ? -34.045 -1.783 46.747 1.00 88.38 285 LEU A C 1
ATOM 2125 O O . LEU A 1 285 ? -35.143 -1.645 47.282 1.00 88.38 285 LEU A O 1
ATOM 2129 N N . ILE A 1 286 ? -33.092 -0.869 46.808 1.00 84.06 286 ILE A N 1
ATOM 2130 C CA . ILE A 1 286 ? -33.228 0.465 47.373 1.00 84.06 286 ILE A CA 1
ATOM 2131 C C . ILE A 1 286 ? -33.378 1.429 46.207 1.00 84.06 286 ILE A C 1
ATOM 2133 O O . ILE A 1 286 ? -32.539 1.464 45.309 1.00 84.06 286 ILE A O 1
ATOM 2137 N N . ILE A 1 287 ? -34.459 2.196 46.226 1.00 89.06 287 ILE A N 1
ATOM 2138 C CA . ILE A 1 287 ? -34.727 3.298 45.311 1.00 89.06 287 ILE A CA 1
ATOM 2139 C C . ILE A 1 287 ? -34.558 4.572 46.122 1.00 89.06 287 ILE A C 1
ATOM 2141 O O . ILE A 1 287 ? -35.322 4.808 47.053 1.00 89.06 287 ILE A O 1
ATOM 2145 N N . ASN A 1 288 ? -33.553 5.370 45.794 1.00 82.00 288 ASN A N 1
ATOM 2146 C CA . ASN A 1 288 ? -33.265 6.608 46.505 1.00 82.00 288 ASN A CA 1
ATOM 2147 C C . ASN A 1 288 ? -33.641 7.804 45.632 1.00 82.00 288 ASN A C 1
ATOM 2149 O O . ASN A 1 288 ? -33.159 7.876 44.498 1.00 82.00 288 ASN A O 1
ATOM 2153 N N . THR A 1 289 ? -34.484 8.700 46.153 1.00 80.56 289 THR A N 1
ATOM 2154 C CA . THR A 1 289 ? -34.865 9.958 45.512 1.00 80.56 289 THR A CA 1
ATOM 2155 C C . THR A 1 289 ? -34.220 11.178 46.184 1.00 80.56 289 THR A C 1
ATOM 2157 O O . THR A 1 289 ? -34.304 11.343 47.399 1.00 80.56 289 THR A O 1
ATOM 2160 N N . ALA A 1 290 ? -33.612 12.076 45.401 1.00 73.00 290 ALA A N 1
ATOM 2161 C CA . ALA A 1 290 ? -32.989 13.308 45.906 1.00 73.00 290 ALA A CA 1
ATOM 2162 C C . ALA A 1 290 ? -34.013 14.348 46.398 1.00 73.00 290 ALA A C 1
ATOM 2164 O O . ALA A 1 290 ? -33.715 15.163 47.270 1.00 73.00 290 ALA A O 1
ATOM 2165 N N . SER A 1 291 ? -35.221 14.314 45.835 1.00 76.00 291 SER A N 1
ATOM 2166 C CA . SER A 1 291 ? -36.357 15.160 46.190 1.00 76.00 291 SER A CA 1
ATOM 2167 C C . SER A 1 291 ? -37.580 14.295 46.512 1.00 76.00 291 SER A C 1
ATOM 2169 O O . SER A 1 291 ? -37.702 13.160 46.032 1.00 76.00 291 SER A O 1
ATOM 2171 N N . GLU A 1 292 ? -38.475 14.814 47.357 1.00 79.56 292 GLU A N 1
ATOM 2172 C CA . GLU A 1 292 ? -39.718 14.130 47.707 1.00 79.56 292 GLU A CA 1
ATOM 2173 C C . GLU A 1 292 ? -40.661 14.090 46.500 1.00 79.56 292 GLU A C 1
ATOM 2175 O O . GLU A 1 292 ? -41.094 15.132 46.005 1.00 79.56 292 GLU A O 1
ATOM 2180 N N . GLN A 1 293 ? -40.969 12.892 46.005 1.00 83.56 293 GLN A N 1
ATOM 2181 C CA . GLN A 1 293 ? -41.800 12.729 44.813 1.00 83.56 293 GLN A CA 1
ATOM 2182 C C . GLN A 1 293 ? -42.552 11.398 44.793 1.00 83.56 293 GLN A C 1
ATOM 2184 O O . GLN A 1 293 ? -42.110 10.401 45.364 1.00 83.56 293 GLN A O 1
ATOM 2189 N N . ASN A 1 294 ? -43.700 11.386 44.111 1.00 84.88 294 ASN A N 1
ATOM 2190 C CA . ASN A 1 294 ? -44.459 10.164 43.860 1.00 84.88 294 ASN A CA 1
ATOM 2191 C C . ASN A 1 294 ? -43.814 9.363 42.728 1.00 84.88 294 ASN A C 1
ATOM 2193 O O . ASN A 1 294 ? -43.599 9.896 41.635 1.00 84.88 294 ASN A O 1
ATOM 2197 N N . VAL A 1 295 ? -43.550 8.086 42.993 1.00 86.38 295 VAL A N 1
ATOM 2198 C CA . VAL A 1 295 ? -42.920 7.159 42.056 1.00 86.38 295 VAL A CA 1
ATOM 2199 C C . VAL A 1 295 ? -43.755 5.887 41.937 1.00 86.38 295 VAL A C 1
ATOM 2201 O O . VAL A 1 295 ? -44.040 5.210 42.927 1.00 86.38 295 VAL A O 1
ATOM 2204 N N . ASP A 1 296 ? -44.101 5.546 40.701 1.00 89.12 296 ASP A N 1
ATOM 2205 C CA . ASP A 1 296 ? -44.640 4.252 40.300 1.00 89.12 296 ASP A CA 1
ATOM 2206 C C . ASP A 1 296 ? -43.489 3.332 39.909 1.00 89.12 296 ASP A C 1
ATOM 2208 O O . ASP A 1 296 ? -42.687 3.659 39.028 1.00 89.12 296 ASP A O 1
ATOM 2212 N N . ILE A 1 297 ? -43.410 2.163 40.537 1.00 91.50 297 ILE A N 1
ATOM 2213 C CA . ILE A 1 297 ? -42.319 1.217 40.319 1.00 91.50 297 ILE A CA 1
ATOM 2214 C C . ILE A 1 297 ? -42.869 -0.010 39.610 1.00 91.50 297 ILE A C 1
ATOM 2216 O O . ILE A 1 297 ? -43.799 -0.659 40.081 1.00 91.50 297 ILE A O 1
ATOM 2220 N N . SER A 1 298 ? -42.281 -0.366 38.474 1.00 93.56 298 SER A N 1
ATOM 2221 C CA . SER A 1 298 ? -42.604 -1.591 37.742 1.00 93.56 298 SER A CA 1
ATOM 2222 C C . SER A 1 298 ? -41.334 -2.341 37.366 1.00 93.56 298 SER A C 1
ATOM 2224 O O . SER A 1 298 ? -40.378 -1.724 36.909 1.00 93.56 298 SER A O 1
ATOM 2226 N N . ILE A 1 299 ? -41.325 -3.669 37.483 1.00 94.56 299 ILE A N 1
ATOM 2227 C CA . ILE A 1 299 ? -40.217 -4.510 36.999 1.00 94.56 299 ILE A CA 1
ATOM 2228 C C . ILE A 1 299 ? -40.742 -5.421 35.895 1.00 94.56 299 ILE A C 1
ATOM 2230 O O . ILE A 1 299 ? -41.796 -6.041 36.042 1.00 94.56 299 ILE A O 1
ATOM 2234 N N . TYR A 1 300 ? -40.002 -5.505 34.794 1.00 94.62 300 TYR A N 1
ATOM 2235 C CA . TYR A 1 300 ? -40.318 -6.312 33.621 1.00 94.62 300 TYR A CA 1
ATOM 2236 C C . TYR A 1 300 ? -39.197 -7.315 33.355 1.00 94.62 300 TYR A C 1
ATOM 2238 O O . TYR A 1 300 ? -38.017 -6.976 33.434 1.00 94.62 300 TYR A O 1
ATOM 2246 N N . SER A 1 301 ? -39.556 -8.550 33.012 1.00 92.19 301 SER A N 1
ATOM 2247 C CA . SER A 1 301 ? -38.609 -9.525 32.460 1.00 92.19 301 SER A CA 1
ATOM 2248 C C . SER A 1 301 ? -38.140 -9.105 31.062 1.00 92.19 301 SER A C 1
ATOM 2250 O O . SER A 1 301 ? -38.798 -8.305 30.394 1.00 92.19 301 SER A O 1
ATOM 2252 N N . MET A 1 302 ? -37.057 -9.710 30.563 1.00 90.31 302 MET A N 1
ATOM 2253 C CA . MET A 1 302 ? -36.575 -9.474 29.189 1.00 90.31 302 MET A CA 1
ATOM 2254 C C . MET A 1 302 ? -37.583 -9.864 28.095 1.00 90.31 302 MET A C 1
ATOM 2256 O O . MET A 1 302 ? -37.464 -9.402 26.966 1.00 90.31 302 MET A O 1
ATOM 2260 N N . SER A 1 303 ? -38.589 -10.682 28.422 1.00 87.25 303 SER A N 1
ATOM 2261 C CA . SER A 1 303 ? -39.692 -11.028 27.512 1.00 87.25 303 SER A CA 1
ATOM 2262 C C . SER A 1 303 ? -40.834 -9.998 27.503 1.00 87.25 303 SER A C 1
ATOM 2264 O O . SER A 1 303 ? -41.806 -10.161 26.773 1.00 87.25 303 SER A O 1
ATOM 2266 N N . GLY A 1 304 ? -40.746 -8.945 28.325 1.00 86.31 304 GLY A N 1
ATOM 2267 C CA . GLY A 1 304 ? -41.773 -7.909 28.465 1.00 86.31 304 GLY A CA 1
ATOM 2268 C C . GLY A 1 304 ? -42.856 -8.213 29.508 1.00 86.31 304 GLY A C 1
ATOM 2269 O O . GLY A 1 304 ? -43.687 -7.353 29.790 1.00 86.31 304 GLY A O 1
ATOM 2270 N N . GLN A 1 305 ? -42.849 -9.396 30.134 1.00 88.69 305 GLN A N 1
ATOM 2271 C CA . GLN A 1 305 ? -43.774 -9.707 31.230 1.00 88.69 305 GLN A CA 1
ATOM 2272 C C . GLN A 1 305 ? -43.478 -8.833 32.457 1.00 88.69 305 GLN A C 1
ATOM 2274 O O . GLN A 1 305 ? -42.357 -8.861 32.966 1.00 88.69 305 GLN A O 1
ATOM 2279 N N . ARG A 1 306 ? -44.482 -8.105 32.964 1.00 93.44 306 ARG A N 1
ATOM 2280 C CA . ARG A 1 306 ? -44.396 -7.359 34.230 1.00 93.44 306 ARG A CA 1
ATOM 2281 C C . ARG A 1 306 ? -44.427 -8.331 35.410 1.00 93.44 306 ARG A C 1
ATOM 2283 O O . ARG A 1 306 ? -45.401 -9.061 35.568 1.00 93.44 306 ARG A O 1
ATOM 2290 N N . VAL A 1 307 ? -43.370 -8.329 36.216 1.00 92.69 307 VAL A N 1
ATOM 2291 C CA . VAL A 1 307 ? -43.176 -9.227 37.369 1.00 92.69 307 VAL A CA 1
ATOM 2292 C C . VAL A 1 307 ? -43.339 -8.523 38.715 1.00 92.69 307 VAL A C 1
ATOM 2294 O O . VAL A 1 307 ? -43.549 -9.185 39.721 1.00 92.69 307 VAL A O 1
ATOM 2297 N N . TYR A 1 308 ? -43.289 -7.189 38.735 1.00 91.81 308 TYR A N 1
ATOM 2298 C CA . TYR A 1 308 ? -43.533 -6.379 39.928 1.00 91.81 308 TYR A CA 1
ATOM 2299 C C . TYR A 1 308 ? -44.261 -5.092 39.547 1.00 91.81 308 TYR A C 1
ATOM 2301 O O . TYR A 1 308 ? -43.989 -4.514 38.488 1.00 91.81 308 TYR A O 1
ATOM 2309 N N . LEU A 1 309 ? -45.158 -4.642 40.419 1.00 89.50 309 LEU A N 1
ATOM 2310 C CA . LEU A 1 309 ? -45.826 -3.349 40.346 1.00 89.50 309 LEU A CA 1
ATOM 2311 C C . LEU A 1 309 ? -46.067 -2.849 41.772 1.00 89.50 309 LEU A C 1
ATOM 2313 O O . LEU A 1 309 ? -46.685 -3.559 42.562 1.00 89.50 309 LEU A O 1
ATOM 2317 N N . SER A 1 310 ? -45.614 -1.637 42.081 1.00 82.06 310 SER A N 1
ATOM 2318 C CA . SER A 1 310 ? -46.041 -0.921 43.282 1.00 82.06 310 SER A CA 1
ATOM 2319 C C . SER A 1 310 ? -47.239 -0.025 42.975 1.00 82.06 310 SER A C 1
ATOM 2321 O O . SER A 1 310 ? -47.405 0.446 41.849 1.00 82.06 310 SER A O 1
ATOM 2323 N N . GLU A 1 311 ? -48.036 0.269 43.998 1.00 78.06 311 GLU A N 1
ATOM 2324 C CA . GLU A 1 311 ? -48.864 1.475 43.989 1.00 78.06 311 GLU A CA 1
ATOM 2325 C C . GLU A 1 311 ? -47.963 2.721 44.012 1.00 78.06 311 GLU A C 1
ATOM 2327 O O . GLU A 1 311 ? -46.797 2.641 44.427 1.00 78.06 311 GLU A O 1
ATOM 2332 N N . SER A 1 312 ? -48.492 3.860 43.554 1.00 77.94 312 SER A N 1
ATOM 2333 C CA . SER A 1 312 ? -47.785 5.141 43.607 1.00 77.94 312 SER A CA 1
ATOM 2334 C C . SER A 1 312 ? -47.351 5.424 45.036 1.00 77.94 312 SER A C 1
ATOM 2336 O O . SER A 1 312 ? -48.182 5.538 45.938 1.00 77.94 312 SER A O 1
ATOM 2338 N N . CYS A 1 313 ? -46.043 5.528 45.250 1.00 77.44 313 CYS A N 1
ATOM 2339 C CA . CYS A 1 313 ? -45.486 5.765 46.572 1.00 77.44 313 CYS A CA 1
ATOM 2340 C C . CYS A 1 313 ? -44.728 7.085 46.605 1.00 77.44 313 CYS A C 1
ATOM 2342 O O . CYS A 1 313 ? -43.933 7.382 45.716 1.00 77.44 313 CYS A O 1
ATOM 2344 N N . LEU A 1 314 ? -44.982 7.871 47.648 1.00 82.12 314 LEU A N 1
ATOM 2345 C CA . LEU A 1 314 ? -44.201 9.057 47.956 1.00 82.12 314 LEU A CA 1
ATOM 2346 C C . LEU A 1 314 ? -42.863 8.604 48.545 1.00 82.12 314 LEU A C 1
ATOM 2348 O O . LEU A 1 314 ? -42.837 7.932 49.580 1.00 82.12 314 LEU A O 1
ATOM 2352 N N . ILE A 1 315 ? -41.766 8.932 47.871 1.00 81.81 315 ILE A N 1
ATOM 2353 C CA . ILE A 1 315 ? -40.409 8.618 48.320 1.00 81.81 315 ILE A CA 1
ATOM 2354 C C . ILE A 1 315 ? -39.725 9.931 48.691 1.00 81.81 315 ILE A C 1
ATOM 2356 O O . ILE A 1 315 ? -39.716 10.864 47.893 1.00 81.81 315 ILE A O 1
ATOM 2360 N N . SER A 1 316 ? -39.177 9.990 49.906 1.00 75.69 316 SER A N 1
ATOM 2361 C CA . SER A 1 316 ? -38.380 11.099 50.437 1.00 75.69 316 SER A CA 1
ATOM 2362 C C . SER A 1 316 ? -37.084 10.491 50.979 1.00 75.69 316 SER A C 1
ATOM 2364 O O . SER A 1 316 ? -37.054 9.967 52.094 1.00 75.69 316 SER A O 1
ATOM 2366 N N . GLY A 1 317 ? -36.046 10.428 50.138 1.00 78.94 317 GLY A N 1
ATOM 2367 C CA . GLY A 1 317 ? -34.832 9.653 50.407 1.00 78.94 317 GLY A CA 1
ATOM 2368 C C . GLY A 1 317 ? -34.958 8.204 49.932 1.00 78.94 317 GLY A C 1
ATOM 2369 O O . GLY A 1 317 ? -35.231 7.959 48.763 1.00 78.94 317 GLY A O 1
ATOM 2370 N N . GLU A 1 318 ? -34.751 7.223 50.810 1.00 83.62 318 GLU A N 1
ATOM 2371 C CA . GLU A 1 318 ? -34.686 5.808 50.422 1.00 83.62 318 GLU A CA 1
ATOM 2372 C C . GLU A 1 318 ? -36.020 5.063 50.580 1.00 83.62 318 GLU A C 1
ATOM 2374 O O . GLU A 1 318 ? -36.685 5.119 51.616 1.00 83.62 318 GLU A O 1
ATOM 2379 N N . LYS A 1 319 ? -36.371 4.265 49.570 1.00 84.94 319 LYS A N 1
ATOM 2380 C CA . LYS A 1 319 ? -37.449 3.277 49.613 1.00 84.94 319 LYS A CA 1
ATOM 2381 C C . LYS A 1 319 ? -36.896 1.896 49.307 1.00 84.94 319 LYS A C 1
ATOM 2383 O O . LYS A 1 319 ? -36.354 1.660 48.232 1.00 84.94 319 LYS A O 1
ATOM 2388 N N . ILE A 1 320 ? -37.113 0.964 50.226 1.00 84.81 320 ILE A N 1
ATOM 2389 C CA . ILE A 1 320 ? -36.778 -0.445 50.024 1.00 84.81 320 ILE A CA 1
ATOM 2390 C C . ILE A 1 320 ? -37.990 -1.161 49.423 1.00 84.81 320 ILE A C 1
ATOM 2392 O O . ILE A 1 320 ? -39.108 -1.034 49.933 1.00 84.81 320 ILE A O 1
ATOM 2396 N N . ILE A 1 321 ? -37.764 -1.914 48.349 1.00 88.75 321 ILE A N 1
ATOM 2397 C CA . ILE A 1 321 ? -38.724 -2.860 47.778 1.00 88.75 321 ILE A CA 1
ATOM 2398 C C . ILE A 1 321 ? -38.171 -4.278 47.888 1.00 88.75 321 ILE A C 1
ATOM 2400 O O . ILE A 1 321 ? -36.985 -4.506 47.657 1.00 88.75 321 ILE A O 1
ATOM 2404 N N . SER A 1 322 ? -39.033 -5.229 48.239 1.00 87.44 3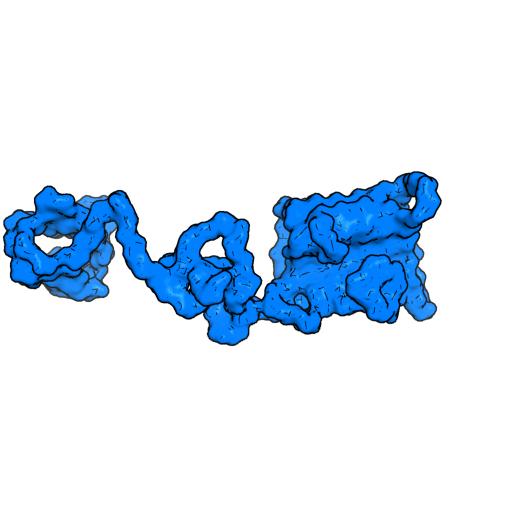22 SER A N 1
ATOM 2405 C CA . SER A 1 322 ? -38.677 -6.646 48.243 1.00 87.44 322 SER A CA 1
ATOM 2406 C C . SER A 1 322 ? -38.805 -7.215 46.832 1.00 87.44 322 SER A C 1
ATOM 2408 O O . SER A 1 322 ? -39.773 -6.936 46.124 1.00 87.44 322 SER A O 1
ATOM 2410 N N . ILE A 1 323 ? -37.808 -8.000 46.435 1.00 91.94 323 ILE A N 1
ATOM 2411 C CA . ILE A 1 323 ? -37.757 -8.724 45.161 1.00 91.94 323 ILE A CA 1
ATOM 2412 C C . ILE A 1 323 ? -37.503 -10.223 45.367 1.00 91.94 323 ILE A C 1
ATOM 2414 O O . ILE A 1 323 ? -37.258 -10.927 44.394 1.00 91.94 323 ILE A O 1
ATOM 2418 N N . SER A 1 324 ? -37.598 -10.722 46.604 1.00 87.50 324 SER A N 1
ATOM 2419 C CA . SER A 1 324 ? -37.312 -12.121 46.956 1.00 87.50 324 SER A CA 1
ATOM 2420 C C . SER A 1 324 ? -38.199 -13.134 46.223 1.00 87.50 324 SER A C 1
ATOM 2422 O O . SER A 1 324 ? -37.803 -14.277 46.019 1.00 87.50 324 SER A O 1
ATOM 2424 N N . ASP A 1 325 ? -39.393 -12.714 45.797 1.00 90.50 325 ASP A N 1
ATOM 2425 C CA . ASP A 1 325 ? -40.334 -13.555 45.045 1.00 90.50 325 ASP A CA 1
ATOM 2426 C C . ASP A 1 325 ? -40.068 -13.544 43.525 1.00 90.50 325 ASP A C 1
ATOM 2428 O O . ASP A 1 325 ? -40.713 -14.268 42.758 1.00 90.50 325 ASP A O 1
ATOM 2432 N N . ILE A 1 326 ? -39.124 -12.718 43.062 1.00 92.75 326 ILE A N 1
ATOM 2433 C CA . ILE A 1 326 ? -38.743 -12.611 41.655 1.00 92.75 326 ILE A CA 1
ATOM 2434 C C . ILE A 1 326 ? -37.601 -13.592 41.383 1.00 92.75 326 ILE A C 1
ATOM 2436 O O . ILE A 1 326 ? -36.562 -13.567 42.032 1.00 92.75 326 ILE A O 1
ATOM 2440 N N . LYS A 1 327 ? -37.779 -14.465 40.385 1.00 93.12 327 LYS A N 1
ATOM 2441 C CA . LYS A 1 327 ? -36.757 -15.454 40.007 1.00 93.12 327 LYS A CA 1
ATOM 2442 C C . LYS A 1 327 ? -35.447 -14.777 39.592 1.00 93.12 327 LYS A C 1
ATOM 2444 O O . LYS A 1 327 ? -35.469 -13.716 38.972 1.00 93.12 327 LYS A O 1
ATOM 2449 N N . GLN A 1 328 ? -34.325 -15.450 39.818 1.00 93.44 328 GLN A N 1
ATOM 2450 C CA . GLN A 1 328 ? -33.014 -15.002 39.344 1.00 93.44 328 GLN A CA 1
ATOM 2451 C C . GLN A 1 328 ? -33.022 -14.744 37.829 1.00 93.44 328 GLN A C 1
ATOM 2453 O O . GLN A 1 328 ? -33.582 -15.527 37.055 1.00 93.44 328 GLN A O 1
ATOM 2458 N N . GLY A 1 329 ? -32.415 -13.641 37.397 1.00 92.88 329 GLY A N 1
ATOM 2459 C CA . GLY A 1 329 ? -32.394 -13.241 35.994 1.00 92.88 329 GLY A CA 1
ATOM 2460 C C . GLY A 1 329 ? -32.115 -11.757 35.769 1.00 92.88 329 GLY A C 1
ATOM 2461 O O . GLY A 1 329 ? -31.866 -10.988 36.696 1.00 92.88 329 GLY A O 1
ATOM 2462 N N . VAL A 1 330 ? -32.161 -11.349 34.501 1.00 93.25 330 VAL A N 1
ATOM 2463 C CA . VAL A 1 330 ? -32.010 -9.948 34.085 1.00 93.25 330 VAL A CA 1
ATOM 2464 C C . VAL A 1 330 ? -33.391 -9.330 33.886 1.00 93.25 330 VAL A C 1
ATOM 2466 O O . VAL A 1 330 ? -34.253 -9.922 33.234 1.00 93.25 330 VAL A O 1
ATOM 2469 N N . TYR A 1 331 ? -33.585 -8.127 34.420 1.00 95.19 331 TYR A N 1
ATOM 2470 C CA . TYR A 1 331 ? -34.851 -7.402 34.369 1.00 95.19 331 TYR A CA 1
ATOM 2471 C C . TYR A 1 331 ? -34.641 -5.931 34.005 1.00 95.19 331 TYR A C 1
ATOM 2473 O O . TYR A 1 331 ? -33.551 -5.372 34.150 1.00 95.19 331 TYR A O 1
ATOM 2481 N N . ILE A 1 332 ? -35.715 -5.288 33.554 1.00 95.75 332 ILE A N 1
ATOM 2482 C CA . ILE A 1 332 ? -35.802 -3.837 33.397 1.00 95.75 332 ILE A CA 1
ATOM 2483 C C . ILE A 1 332 ? -36.718 -3.296 34.492 1.00 95.75 332 ILE A C 1
ATOM 2485 O O . ILE A 1 332 ? -37.896 -3.647 34.545 1.00 95.75 332 ILE A O 1
ATOM 2489 N N . ILE A 1 333 ? -36.192 -2.424 35.348 1.00 93.00 333 ILE A N 1
ATOM 2490 C CA . ILE A 1 333 ? -36.993 -1.636 36.284 1.00 93.00 333 ILE A CA 1
ATOM 2491 C C . ILE A 1 333 ? -37.356 -0.303 35.632 1.00 93.00 333 ILE A C 1
ATOM 2493 O O . ILE A 1 333 ? -36.493 0.404 35.110 1.00 93.00 333 ILE A O 1
ATOM 2497 N N . LYS A 1 334 ? -38.645 0.019 35.653 1.00 91.12 334 LYS A N 1
ATOM 2498 C CA . LYS A 1 334 ? -39.226 1.278 35.201 1.00 91.12 334 LYS A CA 1
ATOM 2499 C C . LYS A 1 334 ? -39.741 2.041 36.414 1.00 91.12 334 LYS A C 1
ATOM 2501 O O . LYS A 1 334 ? -40.567 1.520 37.160 1.00 91.12 334 LYS A O 1
ATOM 2506 N N . LEU A 1 335 ? -39.266 3.267 36.576 1.00 88.06 335 LEU A N 1
ATOM 2507 C CA . LEU A 1 335 ? -39.701 4.219 37.588 1.00 88.06 335 LEU A CA 1
ATOM 2508 C C . LEU A 1 335 ? -40.410 5.364 36.879 1.00 88.06 335 LEU A C 1
ATOM 2510 O O . LEU A 1 335 ? -39.818 6.001 36.009 1.00 88.06 335 LEU A O 1
ATOM 2514 N N . GLN A 1 336 ? -41.667 5.611 37.213 1.00 84.75 336 GLN A N 1
ATOM 2515 C CA . GLN A 1 336 ? -42.463 6.659 36.590 1.00 84.75 336 GLN A CA 1
ATOM 2516 C C . GLN A 1 336 ? -42.893 7.672 37.649 1.00 84.75 336 GLN A C 1
ATOM 2518 O O . GLN A 1 336 ? -43.532 7.327 38.633 1.00 84.75 336 GLN A O 1
ATOM 2523 N N . THR A 1 337 ? -42.504 8.925 37.451 1.00 80.94 337 THR A N 1
ATOM 2524 C CA . THR A 1 337 ? -42.923 10.073 38.259 1.00 80.94 337 THR A CA 1
ATOM 2525 C C . THR A 1 337 ? -43.900 10.927 37.453 1.00 80.94 337 THR A C 1
ATOM 2527 O O . THR A 1 337 ? -44.148 10.652 36.276 1.00 80.94 337 THR A O 1
ATOM 2530 N N . GLN A 1 338 ? -44.453 11.987 38.052 1.00 70.94 338 GLN A N 1
ATOM 2531 C CA . GLN A 1 338 ? -45.354 12.903 37.333 1.00 70.94 338 GLN A CA 1
ATOM 2532 C C . GLN A 1 338 ? -44.691 13.559 36.109 1.00 70.94 338 GLN A C 1
ATOM 2534 O O . GLN A 1 338 ? -45.375 13.853 35.133 1.00 70.94 338 GLN A O 1
ATOM 2539 N N . ASN A 1 339 ? -43.366 13.743 36.146 1.00 65.12 339 ASN A N 1
ATOM 2540 C CA . ASN A 1 339 ? -42.629 14.502 35.135 1.00 65.12 339 ASN A CA 1
ATOM 2541 C C . ASN A 1 339 ? -41.667 13.645 34.299 1.00 65.12 339 ASN A C 1
ATOM 2543 O O . ASN A 1 339 ? -41.246 14.085 33.231 1.00 65.12 339 ASN A O 1
ATOM 2547 N N . THR A 1 340 ? -41.290 12.444 34.758 1.00 70.81 340 THR A N 1
ATOM 2548 C CA . THR A 1 340 ? -40.245 11.636 34.104 1.00 70.81 340 THR A CA 1
ATOM 2549 C C . THR A 1 340 ? -40.482 10.133 34.194 1.00 70.81 340 THR A C 1
ATOM 2551 O O . THR A 1 340 ? -41.084 9.640 35.140 1.00 70.81 340 THR A O 1
ATOM 2554 N N . SER A 1 341 ? -39.956 9.389 33.218 1.00 79.75 341 SER A N 1
ATOM 2555 C CA . SER A 1 341 ? -39.895 7.925 33.239 1.00 79.75 341 SER A CA 1
ATOM 2556 C C . SER A 1 341 ? -38.443 7.480 33.092 1.00 79.75 341 SER A C 1
ATOM 2558 O O . SER A 1 341 ? -37.790 7.822 32.110 1.00 79.75 341 SER A O 1
ATOM 2560 N N . ILE A 1 342 ? -37.955 6.677 34.032 1.00 83.31 342 ILE A N 1
ATOM 2561 C CA . ILE A 1 342 ? -36.585 6.156 34.073 1.00 83.31 342 ILE A CA 1
ATOM 2562 C C . ILE A 1 342 ? -36.637 4.641 33.899 1.00 83.31 342 ILE A C 1
ATOM 2564 O O . ILE A 1 342 ? -37.374 3.967 34.611 1.00 83.31 342 ILE A O 1
ATOM 2568 N N . ASN A 1 343 ? -35.831 4.099 32.984 1.00 86.25 343 ASN A N 1
ATOM 2569 C CA . ASN A 1 343 ? -35.667 2.656 32.799 1.00 86.25 343 ASN A CA 1
ATOM 2570 C C . ASN A 1 343 ? -34.220 2.265 33.122 1.00 86.25 343 ASN A C 1
ATOM 2572 O O . ASN A 1 343 ? -33.293 2.854 32.567 1.00 86.25 343 ASN A O 1
ATOM 2576 N N . LYS A 1 344 ? -34.010 1.267 33.984 1.00 87.62 344 LYS A N 1
ATOM 2577 C CA . LYS A 1 344 ? -32.678 0.730 34.304 1.00 87.62 344 LYS A CA 1
ATOM 2578 C C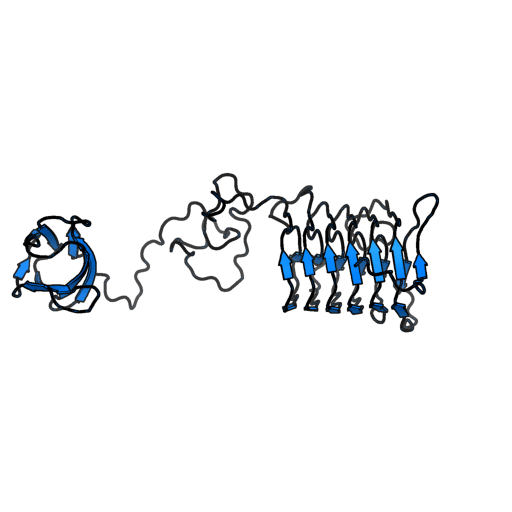 . LYS A 1 344 ? -32.661 -0.791 34.196 1.00 87.62 344 LYS A C 1
ATOM 2580 O O . LYS A 1 344 ? -33.641 -1.459 34.512 1.00 87.62 344 LYS A O 1
ATOM 2585 N N . ARG A 1 345 ? -31.529 -1.343 33.756 1.00 90.88 345 ARG A N 1
ATOM 2586 C CA . ARG A 1 345 ? -31.278 -2.789 33.772 1.00 90.88 345 ARG A CA 1
ATOM 2587 C C . ARG A 1 345 ? -30.818 -3.205 35.166 1.00 90.88 345 ARG A C 1
ATOM 2589 O O . ARG A 1 345 ? -29.843 -2.650 35.666 1.00 90.88 345 ARG A O 1
ATOM 2596 N N . ILE A 1 346 ? -31.473 -4.200 35.749 1.00 91.25 346 ILE A N 1
ATOM 2597 C CA . ILE A 1 346 ? -31.121 -4.796 37.044 1.00 91.25 346 ILE A CA 1
ATOM 2598 C C . ILE A 1 346 ? -30.889 -6.303 36.892 1.00 91.25 346 ILE A C 1
ATOM 2600 O O . ILE A 1 346 ? -31.467 -6.946 36.013 1.00 91.25 346 ILE A O 1
ATOM 2604 N N . ILE A 1 347 ? -30.016 -6.853 37.728 1.00 93.50 347 ILE A N 1
ATOM 2605 C CA . ILE A 1 347 ? -29.692 -8.279 37.796 1.00 93.50 347 ILE A CA 1
ATOM 2606 C C . ILE A 1 347 ? -30.162 -8.785 39.160 1.00 93.50 347 ILE A C 1
ATOM 2608 O O . ILE A 1 347 ? -29.743 -8.233 40.174 1.00 93.50 347 ILE A O 1
ATOM 2612 N N . ILE A 1 348 ? -31.021 -9.806 39.176 1.00 92.19 348 ILE A N 1
ATOM 2613 C CA . ILE A 1 348 ? -31.502 -10.471 40.395 1.00 92.19 348 ILE A CA 1
ATOM 2614 C C . ILE A 1 348 ? -30.802 -11.830 40.514 1.00 92.19 348 ILE A C 1
ATOM 2616 O O . ILE A 1 348 ? -30.803 -12.602 39.549 1.00 92.19 348 ILE A O 1
ATOM 2620 N N . GLN A 1 349 ? -30.183 -12.087 41.665 1.00 89.31 349 GLN A N 1
ATOM 2621 C CA . GLN A 1 349 ? -29.417 -13.285 42.025 1.00 89.31 349 GLN A CA 1
ATOM 2622 C C . GLN A 1 349 ? -30.026 -14.002 43.220 1.00 89.31 349 GLN A C 1
ATOM 2624 O O . GLN A 1 349 ? -30.840 -13.401 43.938 1.00 89.31 349 GLN A O 1
#

pLDDT: mean 85.69, std 14.48, range [32.69, 98.88]

Sequence (349 aa):
MQLELPDDRIIFTSIDGPWNGIRFDFSDGVPPTPSNLHYCDISNSKKYGTNCGSPDPESSGGAIYIRSFSDLEIRECDIFENVAMGHGGAIAVFDNSNPLIEKNAIHINYAGHKGGGLSIINASSPSIKGNRLYENESDKGGGAIFVGTVGGSSCSPNIIGNVISKNSTNGVNNTHGEGGAIFICNSKSKLIDNTIDNNNPNPIPGFISSTDYHLSSASPCINVGFNSVPMTTIDLDGFQRIMNGTTDYGCYEFGSTPPARRSDPNSLVANDDITIYPNPATDFLIINTASEQNVDISIYSMSGQRVYLSESCLISGEKIISISDIKQGVYIIKLQTQNTSINKRIIIQ

Foldseek 3Di:
DPPDQPPDEAEAEDPDDADLAEEAEDDDPDADDAEEAARYEFERHEADDPPQPDLDSSQEQQHYEHEPAARYEYENYEFEHGEGLHYAQHGEHYAQYAYEAEAYEFEHGEYVAAAQHYEAEHQYAYEAYQYEFAHGEYAAAQSHYEAYYDPQRAYEYEHEQYEFAHAEYNCNVHQAFRWRGYGHDRYNYHYYNYHHYHGYTPPDQCAPDPVGRDHDPPGSQAQRDDDPDPDDCAAPVQFGQADPRGGGPDRDHPPGDHPPPPPPVPPPPPQPQWDWDDFQDEWKIKIFGPAFFWKWKWKAAPVRHTPDTDDTDTHDTIDIDTCNVPDFDKIWMWIDTPRDIDIDIGGYD

Radius of gyration: 30.55 Å; chains: 1; bounding box: 76×50×78 Å

Secondary structure (DSSP, 8-state):
---PPPS-PEEE--SSS-B--EEEE--SSSPPPPEEEESEEEE-BEE--S-TTS--TTTS-SSEEEES---EEEES-EEES-EESSS-SSEEEESS---EEES-EEES-EESSS-SSEEE-SS---EEES-EEES-EESSS-SSEEE--SSSPPB--EEES-EEES-EE--TT-SS---SSEEE-SB--EEES-EEES-B-SS---BSSSS--SBPTT-TTTT-S-TTS---SB-TTS-BS-BTTBPPSSSS-TTPPPPP----TTS----TTEEEE-SSBSSEEEEEEEEEEEEEEEEEETTS-EEEEPPPEEEEEEEEEE-TTSPSEEEEEEEE-SS-EEEEEEEE-